Protein AF-A0AAN6PWW8-F1 (afdb_monomer_lite)

Sequence (346 aa):
MASDTSAPSRQDARLKTPKGTRDWVGGDLVLCDQIFDTITTILDRYQVAKVYRRDQPAIARGRLREFYQCDFDIAGVYDPMIPDAEVLCIIAEVSEALRIDVSVKLNHRKILDGLFELDKPPWDEVKREMLDKGISDEVADRVGGFVQRSGGMREMLDRIESEAELSANKTVAEGVADMQLLASYLKAMEVLDKVSFGLSLARGLDYYTGLIYEVVPLPDRTNPQRSQVGSVGAGGRYDGLLFERMRVARELWRAGIRAEFTAKVKPRPAQQFNASQGVPVAVILGEEELAAGQVRVKQLQGGDRDAAVKDKGLLVAREKLIEEVRKLLESSKLERNKLSSALGVE

Structure (mmCIF, N/CA/C/O backbone):
data_AF-A0AAN6PWW8-F1
#
_entry.id   AF-A0AAN6PWW8-F1
#
loop_
_atom_site.group_PDB
_atom_site.id
_atom_site.type_symbol
_atom_site.label_atom_id
_atom_site.label_alt_id
_atom_site.label_comp_id
_atom_site.label_asym_id
_atom_site.label_entity_id
_atom_site.label_seq_id
_atom_site.pdbx_PDB_ins_code
_atom_site.Cartn_x
_atom_site.Cartn_y
_atom_site.Cartn_z
_atom_site.occupancy
_atom_site.B_iso_or_equiv
_atom_site.auth_seq_id
_atom_site.auth_comp_id
_atom_site.auth_asym_id
_atom_site.auth_atom_id
_atom_site.pdbx_PDB_model_num
ATOM 1 N N . MET A 1 1 ? 0.732 -62.940 -13.817 1.00 39.75 1 MET A N 1
ATOM 2 C CA . MET A 1 1 ? 0.869 -61.644 -14.511 1.00 39.75 1 MET A CA 1
ATOM 3 C C . MET A 1 1 ? 0.626 -60.556 -13.480 1.00 39.75 1 MET A C 1
ATOM 5 O O . MET A 1 1 ? -0.521 -60.286 -13.164 1.00 39.75 1 MET A O 1
ATOM 9 N N . ALA A 1 2 ? 1.697 -60.046 -12.874 1.00 33.47 2 ALA A N 1
ATOM 10 C CA . ALA A 1 2 ? 1.656 -58.912 -11.957 1.00 33.47 2 ALA A CA 1
ATOM 11 C C . ALA A 1 2 ? 2.365 -57.753 -12.663 1.00 33.47 2 ALA A C 1
ATOM 13 O O . ALA A 1 2 ? 3.465 -57.933 -13.182 1.00 33.47 2 ALA A O 1
ATOM 14 N N . SER A 1 3 ? 1.661 -56.633 -12.778 1.00 38.00 3 SER A N 1
ATOM 15 C CA . SER A 1 3 ? 2.060 -55.422 -13.485 1.00 38.00 3 SER A CA 1
ATOM 16 C C . SER A 1 3 ? 3.181 -54.697 -12.748 1.00 38.00 3 SER A C 1
ATOM 18 O O . SER A 1 3 ? 3.045 -54.377 -11.569 1.00 38.00 3 SER A O 1
ATOM 20 N N . ASP A 1 4 ? 4.258 -54.432 -13.476 1.00 36.09 4 ASP A N 1
ATOM 21 C CA . ASP A 1 4 ? 5.435 -53.694 -13.040 1.00 36.09 4 ASP A CA 1
ATOM 22 C C . ASP A 1 4 ? 5.112 -52.190 -12.972 1.00 36.09 4 ASP A C 1
ATOM 24 O O . ASP A 1 4 ? 4.924 -51.529 -13.993 1.00 36.09 4 ASP A O 1
ATOM 28 N N . THR A 1 5 ? 4.972 -51.652 -11.760 1.00 44.62 5 THR A N 1
ATOM 29 C CA . THR A 1 5 ? 4.854 -50.210 -11.503 1.00 44.62 5 THR A CA 1
ATOM 30 C C . THR A 1 5 ? 6.137 -49.715 -10.849 1.00 44.62 5 THR A C 1
ATOM 32 O O . THR A 1 5 ? 6.198 -49.530 -9.632 1.00 44.62 5 THR A O 1
ATOM 35 N N . SER A 1 6 ? 7.178 -49.494 -11.650 1.00 38.66 6 SER A N 1
ATOM 36 C CA . SER A 1 6 ? 8.367 -48.767 -11.207 1.00 38.66 6 SER A CA 1
ATOM 37 C C . SER A 1 6 ? 8.096 -47.259 -11.252 1.00 38.66 6 SER A C 1
ATOM 39 O O . SER A 1 6 ? 7.947 -46.675 -12.327 1.00 38.66 6 SER A O 1
ATOM 41 N N . ALA A 1 7 ? 8.025 -46.622 -10.083 1.00 38.38 7 ALA A N 1
ATOM 42 C CA . ALA A 1 7 ? 8.000 -45.167 -9.955 1.00 38.38 7 ALA A CA 1
ATOM 43 C C . ALA A 1 7 ? 9.292 -44.545 -10.534 1.00 38.38 7 ALA A C 1
ATOM 45 O O . ALA A 1 7 ? 10.366 -45.135 -10.382 1.00 38.38 7 ALA A O 1
ATOM 46 N N . PRO A 1 8 ? 9.233 -43.361 -11.173 1.00 43.88 8 PRO A N 1
ATOM 47 C CA . PRO A 1 8 ? 10.420 -42.723 -11.729 1.00 43.88 8 PRO A CA 1
ATOM 48 C C . PRO A 1 8 ? 11.390 -42.341 -10.605 1.00 43.88 8 PRO A C 1
ATOM 50 O O . PRO A 1 8 ? 11.018 -41.685 -9.629 1.00 43.88 8 PRO A O 1
ATOM 53 N N . SER A 1 9 ? 12.648 -42.766 -10.740 1.00 38.34 9 SER A N 1
ATOM 54 C CA . SER A 1 9 ? 13.724 -42.456 -9.800 1.00 38.34 9 SER A CA 1
ATOM 55 C C . SER A 1 9 ? 13.881 -40.940 -9.657 1.00 38.34 9 SER A C 1
ATOM 57 O O . SER A 1 9 ? 14.157 -40.257 -10.647 1.00 38.34 9 SER A O 1
ATOM 59 N N . ARG A 1 10 ? 13.749 -40.410 -8.432 1.00 38.97 10 ARG A N 1
ATOM 60 C CA . ARG A 1 10 ? 14.189 -39.047 -8.106 1.00 38.97 10 ARG A CA 1
ATOM 61 C C . ARG A 1 10 ? 15.666 -38.937 -8.478 1.00 38.97 10 ARG A C 1
ATOM 63 O O . ARG A 1 10 ? 16.505 -39.583 -7.859 1.00 38.97 10 ARG A O 1
ATOM 70 N N . GLN A 1 11 ? 15.978 -38.152 -9.507 1.00 43.72 11 GLN A N 1
ATOM 71 C CA . GLN A 1 11 ? 17.352 -37.737 -9.751 1.00 43.72 11 GLN A CA 1
ATOM 72 C C . GLN A 1 11 ? 17.782 -36.899 -8.546 1.00 43.72 11 GLN A C 1
ATOM 74 O O . GLN A 1 11 ? 17.259 -35.805 -8.335 1.00 43.72 11 GLN A O 1
ATOM 79 N N . ASP A 1 12 ? 18.708 -37.426 -7.746 1.00 38.88 12 ASP A N 1
ATOM 80 C CA . ASP A 1 12 ? 19.387 -36.684 -6.685 1.00 38.88 12 ASP A CA 1
ATOM 81 C C . ASP A 1 12 ? 20.257 -35.590 -7.323 1.00 38.88 12 ASP A C 1
ATOM 83 O O . ASP A 1 12 ? 21.473 -35.717 -7.492 1.00 38.88 12 ASP A O 1
ATOM 87 N N . ALA A 1 13 ? 19.623 -34.481 -7.704 1.00 41.00 13 ALA A N 1
ATOM 88 C CA . ALA A 1 13 ? 20.305 -33.247 -8.040 1.00 41.00 13 ALA A CA 1
ATOM 89 C C . ALA A 1 13 ? 20.8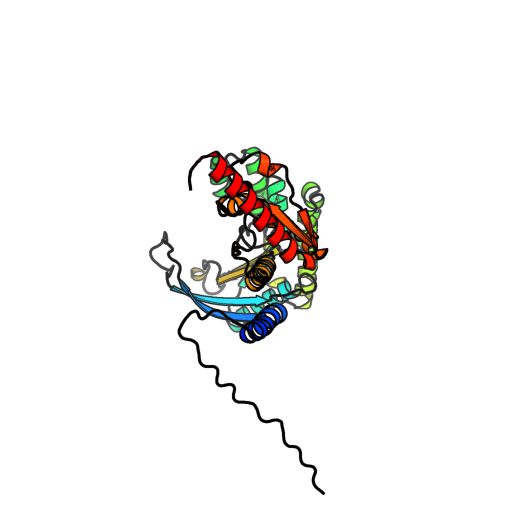74 -32.665 -6.742 1.00 41.00 13 ALA A C 1
ATOM 91 O O . ALA A 1 13 ? 20.255 -31.853 -6.053 1.00 41.00 13 ALA A O 1
ATOM 92 N N . ARG A 1 14 ? 22.071 -33.125 -6.372 1.00 32.22 14 ARG A N 1
ATOM 93 C CA . ARG A 1 14 ? 22.828 -32.600 -5.237 1.00 32.22 14 ARG A CA 1
ATOM 94 C C . ARG A 1 14 ? 23.239 -31.157 -5.551 1.00 32.22 14 ARG A C 1
ATOM 96 O O . ARG A 1 14 ? 24.301 -30.918 -6.123 1.00 32.22 14 ARG A O 1
ATOM 103 N N . LEU A 1 15 ? 22.385 -30.199 -5.188 1.00 37.38 15 LEU A N 1
ATOM 104 C CA . LEU A 1 15 ? 22.659 -28.764 -5.259 1.00 37.38 15 LEU A CA 1
ATOM 105 C C . LEU A 1 15 ? 23.897 -28.451 -4.409 1.00 37.38 15 LEU A C 1
ATOM 107 O O . LEU A 1 15 ? 23.844 -28.404 -3.180 1.00 37.38 15 LEU A O 1
ATOM 111 N N . LYS A 1 16 ? 25.045 -28.255 -5.066 1.00 34.88 16 LYS A N 1
ATOM 112 C CA . LYS A 1 16 ? 26.204 -27.619 -4.434 1.00 34.88 16 LYS A CA 1
ATOM 113 C C . LYS A 1 16 ? 25.830 -26.167 -4.165 1.00 34.88 16 LYS A C 1
ATOM 115 O O . LYS A 1 16 ? 25.599 -25.420 -5.108 1.00 34.88 16 LYS A O 1
ATOM 120 N N . THR A 1 17 ? 25.815 -25.763 -2.901 1.00 34.62 17 THR A N 1
ATOM 121 C CA . THR A 1 17 ? 25.735 -24.354 -2.510 1.00 34.62 17 THR A CA 1
ATOM 122 C C . THR A 1 17 ? 26.955 -23.615 -3.070 1.00 34.62 17 THR A C 1
ATOM 124 O O . THR A 1 17 ? 28.084 -23.921 -2.668 1.00 34.62 17 THR A O 1
ATOM 127 N N . PRO A 1 18 ? 26.787 -22.663 -4.007 1.00 37.97 18 PRO A N 1
ATOM 128 C CA . PRO A 1 18 ? 27.910 -21.893 -4.515 1.00 37.97 18 PRO A CA 1
ATOM 129 C C . PRO A 1 18 ? 28.425 -20.980 -3.400 1.00 37.97 18 PRO A C 1
ATOM 131 O O . PRO A 1 18 ? 27.695 -20.138 -2.880 1.00 37.97 18 PRO A O 1
ATOM 134 N N . LYS A 1 19 ? 29.696 -21.132 -3.016 1.00 37.44 19 LYS A N 1
ATOM 135 C CA . LYS A 1 19 ? 30.426 -20.070 -2.317 1.00 37.44 19 LYS A CA 1
ATOM 136 C C . LYS A 1 19 ? 30.951 -19.105 -3.382 1.00 37.44 19 LYS A C 1
ATOM 138 O O . LYS A 1 19 ? 31.931 -19.421 -4.048 1.00 37.44 19 LYS A O 1
ATOM 143 N N . GLY A 1 20 ? 30.279 -17.964 -3.534 1.00 42.50 20 GLY A N 1
ATOM 144 C CA . GLY A 1 20 ? 30.652 -16.873 -4.443 1.00 42.50 20 GLY A CA 1
ATOM 145 C C . GLY A 1 20 ? 29.526 -16.469 -5.402 1.00 42.50 20 GLY A C 1
ATOM 146 O O . GLY A 1 20 ? 28.732 -17.308 -5.822 1.00 42.50 20 GLY A O 1
ATOM 147 N N . THR A 1 21 ? 29.468 -15.181 -5.750 1.00 42.00 21 THR A N 1
ATOM 148 C CA . THR A 1 21 ? 28.626 -14.604 -6.811 1.00 42.00 21 THR A CA 1
ATOM 149 C C . THR A 1 21 ? 29.137 -15.083 -8.169 1.00 42.00 21 THR A C 1
ATOM 151 O O . THR A 1 21 ? 29.932 -14.420 -8.827 1.00 42.00 21 THR A O 1
ATOM 154 N N . ARG A 1 22 ? 28.748 -16.295 -8.568 1.00 48.09 22 ARG A N 1
ATOM 155 C CA . ARG A 1 22 ? 28.901 -16.742 -9.951 1.00 48.09 22 ARG A CA 1
ATOM 156 C C . ARG A 1 22 ? 27.667 -16.282 -10.718 1.00 48.09 22 ARG A C 1
ATOM 158 O O . ARG A 1 22 ? 26.554 -16.629 -10.332 1.00 48.09 22 ARG A O 1
ATOM 165 N N . ASP A 1 23 ? 27.876 -15.517 -11.782 1.00 51.34 23 ASP A N 1
ATOM 166 C CA . ASP A 1 23 ? 26.790 -15.094 -12.661 1.00 51.34 23 ASP A CA 1
ATOM 167 C C . ASP A 1 23 ? 26.126 -16.315 -13.318 1.00 51.34 23 ASP A C 1
ATOM 169 O O . ASP A 1 23 ? 26.795 -17.277 -13.715 1.00 51.34 23 ASP A O 1
ATOM 173 N N . TRP A 1 24 ? 24.796 -16.289 -13.406 1.00 55.81 24 TRP A N 1
ATOM 174 C CA . TRP A 1 24 ? 24.002 -17.332 -14.054 1.00 55.81 24 TRP A CA 1
ATOM 175 C C . TRP A 1 24 ? 24.256 -17.279 -15.566 1.00 55.81 24 TRP A C 1
ATOM 177 O O . TRP A 1 24 ? 24.087 -16.230 -16.187 1.00 55.81 24 TRP A O 1
ATOM 187 N N . VAL A 1 25 ? 24.649 -18.400 -16.176 1.00 59.56 25 VAL A N 1
ATOM 188 C CA . VAL A 1 25 ? 24.958 -18.484 -17.615 1.00 59.56 25 VAL A CA 1
ATOM 189 C C . VAL A 1 25 ? 24.290 -19.699 -18.258 1.00 59.56 25 VAL A C 1
ATOM 191 O O . VAL A 1 25 ? 24.234 -20.777 -17.673 1.00 59.56 25 VAL A O 1
ATOM 194 N N . GLY A 1 26 ? 23.793 -19.554 -19.488 1.00 72.00 26 GLY A N 1
ATOM 195 C CA . GLY A 1 26 ? 23.183 -20.665 -20.231 1.00 72.00 26 GLY A CA 1
ATOM 196 C C . GLY A 1 26 ? 21.949 -21.250 -19.529 1.00 72.00 26 GLY A C 1
ATOM 197 O O . GLY A 1 26 ? 21.037 -20.508 -19.173 1.00 72.00 26 GLY A O 1
ATOM 198 N N . GLY A 1 27 ? 21.911 -22.572 -19.324 1.00 60.22 27 GLY A N 1
ATOM 199 C CA . GLY A 1 27 ? 20.771 -23.274 -18.705 1.00 60.22 27 GLY A CA 1
ATOM 200 C C . GLY A 1 27 ? 20.440 -22.824 -17.274 1.00 60.22 27 GLY A C 1
ATOM 201 O O . GLY A 1 27 ? 19.277 -22.854 -16.876 1.00 60.22 27 GLY A O 1
ATOM 202 N N . ASP A 1 28 ? 21.431 -22.304 -16.545 1.00 58.97 28 ASP A N 1
ATOM 203 C CA . ASP A 1 28 ? 21.271 -21.726 -15.206 1.00 58.97 28 ASP A CA 1
ATOM 204 C C . ASP A 1 28 ? 20.282 -20.534 -15.229 1.00 58.97 28 ASP A C 1
ATOM 206 O O . ASP A 1 28 ? 19.488 -20.351 -14.306 1.00 58.97 28 ASP A O 1
ATOM 210 N N . LEU A 1 29 ? 20.243 -19.760 -16.322 1.00 60.56 29 LEU A N 1
ATOM 211 C CA . LEU A 1 29 ? 19.316 -18.631 -16.475 1.00 60.56 29 LEU A CA 1
ATOM 212 C C . LEU A 1 29 ? 17.855 -19.062 -16.632 1.00 60.56 29 LEU A C 1
ATOM 214 O O . LEU A 1 29 ? 16.977 -18.299 -16.230 1.00 60.56 29 LEU A O 1
ATOM 218 N N . VAL A 1 30 ? 17.605 -20.247 -17.198 1.00 65.94 30 VAL A N 1
ATOM 219 C CA . VAL A 1 30 ? 16.257 -20.816 -17.376 1.00 65.94 30 VAL A CA 1
ATOM 220 C C . VAL A 1 30 ? 15.747 -21.391 -16.056 1.00 65.94 30 VAL A C 1
ATOM 222 O O . VAL A 1 30 ? 14.596 -21.187 -15.689 1.00 65.94 30 VAL A O 1
ATOM 225 N N . LEU A 1 31 ? 16.615 -22.043 -15.280 1.00 64.31 31 LEU A N 1
ATOM 226 C CA . LEU A 1 31 ? 16.261 -22.469 -13.925 1.00 64.31 31 LEU A CA 1
ATOM 227 C C . LEU A 1 31 ? 15.968 -21.258 -13.033 1.00 64.31 31 LEU A C 1
ATOM 229 O O . LEU A 1 31 ? 14.979 -21.231 -12.309 1.00 64.31 31 LEU A O 1
ATOM 233 N N . CYS A 1 32 ? 16.790 -20.216 -13.139 1.00 57.09 32 CYS A N 1
ATOM 234 C CA . CYS A 1 32 ? 16.524 -18.938 -12.501 1.00 57.09 32 CYS A CA 1
ATOM 235 C C . CYS A 1 32 ? 15.186 -18.338 -12.986 1.00 57.09 32 CYS A C 1
ATOM 237 O O . CYS A 1 32 ? 14.520 -17.668 -12.208 1.00 57.09 32 CYS A O 1
ATOM 239 N N . ASP A 1 33 ? 14.765 -18.517 -14.252 1.00 61.34 33 ASP A N 1
ATOM 240 C CA . ASP A 1 33 ? 13.436 -18.067 -14.739 1.00 61.34 33 ASP A CA 1
ATOM 241 C C . ASP A 1 33 ? 12.333 -18.738 -13.989 1.00 61.34 33 ASP A C 1
ATOM 243 O O . ASP A 1 33 ? 11.541 -18.069 -13.341 1.00 61.34 33 ASP A O 1
ATOM 247 N N . GLN A 1 34 ? 12.359 -20.058 -14.029 1.00 63.31 34 GLN A N 1
ATOM 248 C CA . GLN A 1 34 ? 11.339 -20.854 -13.399 1.00 63.31 34 GLN A CA 1
ATOM 249 C C . GLN A 1 34 ? 11.289 -20.563 -11.905 1.00 63.31 34 GLN A C 1
ATOM 251 O O . GLN A 1 34 ? 10.199 -20.404 -11.382 1.00 63.31 34 GLN A O 1
ATOM 256 N N . ILE A 1 35 ? 12.429 -20.399 -11.227 1.00 63.69 35 ILE A N 1
ATOM 257 C CA . ILE A 1 35 ? 12.463 -20.039 -9.805 1.00 63.69 35 ILE A CA 1
ATOM 258 C C . ILE A 1 35 ? 11.828 -18.667 -9.561 1.00 63.69 35 ILE A C 1
ATOM 260 O O . ILE A 1 35 ? 10.951 -18.569 -8.712 1.00 63.69 35 ILE A O 1
ATOM 264 N N . PHE A 1 36 ? 12.238 -17.618 -10.280 1.00 62.09 36 PHE A N 1
ATOM 265 C CA . PHE A 1 36 ? 11.689 -16.276 -10.060 1.00 62.09 36 PHE A CA 1
ATOM 266 C C . PHE A 1 36 ? 10.210 -16.182 -10.443 1.00 62.09 36 PHE A C 1
ATOM 268 O O . PHE A 1 36 ? 9.446 -15.639 -9.656 1.00 62.09 36 PHE A O 1
ATOM 275 N N . ASP A 1 37 ? 9.803 -16.755 -11.576 1.00 61.81 37 ASP A N 1
ATOM 276 C CA . ASP A 1 37 ? 8.411 -16.742 -12.034 1.00 61.81 37 ASP A CA 1
ATOM 277 C C . ASP A 1 37 ? 7.521 -17.557 -11.080 1.00 61.81 37 ASP A C 1
ATOM 279 O O . ASP A 1 37 ? 6.460 -17.099 -10.660 1.00 61.81 37 ASP A O 1
ATOM 283 N N . THR A 1 38 ? 7.981 -18.734 -10.642 1.00 58.31 38 THR A N 1
ATOM 284 C CA . THR A 1 38 ? 7.284 -19.559 -9.634 1.00 58.31 38 THR A CA 1
ATOM 285 C C . THR A 1 38 ? 7.152 -18.795 -8.318 1.00 58.31 38 THR A C 1
ATOM 287 O O . THR A 1 38 ? 6.064 -18.737 -7.754 1.00 58.31 38 THR A O 1
ATOM 290 N N . ILE A 1 39 ? 8.231 -18.153 -7.853 1.00 60.75 39 ILE A N 1
ATOM 291 C CA . ILE A 1 39 ? 8.201 -17.316 -6.650 1.00 60.75 39 ILE A CA 1
ATOM 292 C C . ILE A 1 39 ? 7.188 -16.180 -6.819 1.00 60.75 39 ILE A C 1
ATOM 294 O O . ILE A 1 39 ? 6.360 -15.993 -5.945 1.00 60.75 39 ILE A O 1
ATOM 298 N N . THR A 1 40 ? 7.176 -15.446 -7.930 1.00 60.22 40 THR A N 1
ATOM 299 C CA . THR A 1 40 ? 6.248 -14.311 -8.092 1.00 60.22 40 THR A CA 1
ATOM 300 C C . THR A 1 40 ? 4.777 -14.710 -8.179 1.00 60.22 40 THR A C 1
ATOM 302 O O . THR A 1 40 ? 3.922 -13.862 -7.950 1.00 60.22 40 THR A O 1
ATOM 305 N N . THR A 1 41 ? 4.475 -15.966 -8.517 1.00 56.69 41 THR A N 1
ATOM 306 C CA . THR A 1 41 ? 3.094 -16.415 -8.764 1.00 56.69 41 THR A CA 1
ATOM 307 C C . THR A 1 41 ? 2.490 -17.196 -7.591 1.00 56.69 41 THR A C 1
ATOM 309 O O . THR A 1 41 ? 1.285 -17.407 -7.577 1.00 56.69 41 THR A O 1
ATOM 312 N N . ILE A 1 42 ? 3.304 -17.680 -6.642 1.00 50.97 42 ILE A N 1
ATOM 313 C CA . ILE A 1 42 ? 2.877 -18.657 -5.613 1.00 50.97 42 ILE A CA 1
ATOM 314 C C . ILE A 1 42 ? 3.204 -18.185 -4.183 1.00 50.97 42 ILE A C 1
ATOM 316 O O . ILE A 1 42 ? 2.958 -18.906 -3.220 1.00 50.97 42 ILE A O 1
ATOM 320 N N . LEU A 1 43 ? 3.824 -17.016 -4.000 1.00 57.53 43 LEU A N 1
ATOM 321 C CA . LEU A 1 43 ? 4.367 -16.660 -2.691 1.00 57.53 43 LEU A CA 1
ATOM 322 C C . LEU A 1 43 ? 3.296 -16.163 -1.708 1.00 57.53 43 LEU A C 1
ATOM 324 O O . LEU A 1 43 ? 3.116 -14.959 -1.540 1.00 57.53 43 LEU A O 1
ATOM 328 N N . ASP A 1 44 ? 2.722 -17.112 -0.975 1.00 63.22 44 ASP A N 1
ATOM 329 C CA . ASP A 1 44 ? 2.275 -16.921 0.403 1.00 63.22 44 ASP A CA 1
ATOM 330 C C . ASP A 1 44 ? 3.437 -17.332 1.309 1.00 63.22 44 ASP A C 1
ATOM 332 O O . ASP A 1 44 ? 3.814 -18.508 1.397 1.00 63.22 44 ASP A O 1
ATOM 336 N N . ARG A 1 45 ? 4.098 -16.358 1.934 1.00 73.88 45 ARG A N 1
ATOM 337 C CA . ARG A 1 45 ? 5.308 -16.614 2.724 1.00 73.88 45 ARG A CA 1
ATOM 338 C C . ARG A 1 45 ? 5.171 -16.007 4.099 1.00 73.88 45 ARG A C 1
ATOM 340 O O . ARG A 1 45 ? 4.890 -14.826 4.235 1.00 73.88 45 ARG A O 1
ATOM 347 N N . TYR A 1 46 ? 5.533 -16.794 5.107 1.00 77.25 46 TYR A N 1
ATOM 348 C CA . TYR A 1 46 ? 5.931 -16.265 6.402 1.00 77.25 46 TYR A CA 1
ATOM 349 C C . TYR A 1 46 ? 7.457 -16.283 6.546 1.00 77.25 46 TYR A C 1
ATOM 351 O O . TYR A 1 46 ? 8.150 -17.171 6.037 1.00 77.25 46 TYR A O 1
ATOM 359 N N . GLN A 1 47 ? 8.005 -15.304 7.256 1.00 74.12 47 GLN A N 1
ATOM 360 C CA . GLN A 1 47 ? 9.418 -15.238 7.594 1.00 74.12 47 GLN A CA 1
ATOM 361 C C . GLN A 1 47 ? 9.596 -14.821 9.050 1.00 74.12 47 GLN A C 1
ATOM 363 O O . GLN A 1 47 ? 9.273 -13.703 9.438 1.00 74.12 47 GLN A O 1
ATOM 368 N N . VAL A 1 48 ? 10.219 -15.703 9.834 1.00 82.94 48 VAL A N 1
ATOM 369 C CA . VAL A 1 48 ? 10.664 -15.393 11.195 1.00 82.94 48 VAL A CA 1
ATOM 370 C C . VAL A 1 48 ? 12.178 -15.260 11.197 1.00 82.94 48 VAL A C 1
ATOM 372 O O . VAL A 1 48 ? 12.898 -16.248 11.047 1.00 82.94 48 VAL A O 1
ATOM 375 N N . ALA A 1 49 ? 12.681 -14.035 11.328 1.00 69.94 49 ALA A N 1
ATOM 376 C CA . ALA A 1 49 ? 14.114 -13.767 11.263 1.00 69.94 49 ALA A CA 1
ATOM 377 C C . ALA A 1 49 ? 14.517 -12.553 12.101 1.00 69.94 49 ALA A C 1
ATOM 379 O O . ALA A 1 49 ? 13.705 -11.682 12.412 1.00 69.94 49 ALA A O 1
ATOM 380 N N . LYS A 1 50 ? 15.803 -12.492 12.455 1.00 81.50 50 LYS A N 1
ATOM 381 C CA . LYS A 1 50 ? 16.387 -11.316 13.098 1.00 81.50 50 LYS A CA 1
ATOM 382 C C . LYS A 1 50 ? 16.606 -10.207 12.077 1.00 81.50 50 LYS A C 1
ATOM 384 O O . LYS A 1 50 ? 17.132 -10.455 10.993 1.00 81.50 50 LYS A O 1
ATOM 389 N N . VAL A 1 51 ? 16.277 -8.985 12.467 1.00 80.38 51 VAL A N 1
ATOM 390 C CA . VAL A 1 51 ? 16.562 -7.764 11.718 1.00 80.38 51 VAL A CA 1
ATOM 391 C C . VAL A 1 51 ? 17.475 -6.856 12.526 1.00 80.38 51 VAL A C 1
ATOM 393 O O . VAL A 1 51 ? 17.488 -6.893 13.758 1.00 80.38 51 VAL A O 1
ATOM 396 N N . TYR A 1 52 ? 18.232 -6.027 11.813 1.00 81.06 52 TYR A N 1
ATOM 397 C CA . TYR A 1 52 ? 19.228 -5.141 12.397 1.00 81.06 52 TYR A CA 1
ATOM 398 C C . TYR A 1 52 ? 18.909 -3.697 12.026 1.00 81.06 52 TYR A C 1
ATOM 400 O O . TYR A 1 52 ? 18.851 -3.358 10.845 1.00 81.06 52 TYR A O 1
ATOM 408 N N . ARG A 1 53 ? 18.712 -2.832 13.024 1.00 74.62 53 ARG A N 1
ATOM 409 C CA . ARG A 1 53 ? 18.455 -1.399 12.820 1.00 74.62 53 ARG A CA 1
ATOM 410 C C . ARG A 1 53 ? 19.457 -0.571 13.607 1.00 74.62 53 ARG A C 1
ATOM 412 O O . ARG A 1 53 ? 19.643 -0.766 14.808 1.00 74.62 53 ARG A O 1
ATOM 419 N N . ARG A 1 54 ? 20.107 0.382 12.934 1.00 79.31 54 ARG A N 1
ATOM 420 C CA . ARG A 1 54 ? 21.053 1.323 13.557 1.00 79.31 54 ARG A CA 1
ATOM 421 C C . ARG A 1 54 ? 20.316 2.533 14.144 1.00 79.31 54 ARG A C 1
ATOM 423 O O . ARG A 1 54 ? 20.734 3.670 13.954 1.00 79.31 54 ARG A O 1
ATOM 430 N N . ASP A 1 55 ? 19.225 2.279 14.857 1.00 69.50 55 ASP A N 1
ATOM 431 C CA . ASP A 1 55 ? 18.423 3.332 15.473 1.00 69.50 55 ASP A CA 1
ATOM 432 C C . ASP A 1 55 ? 19.153 3.911 16.700 1.00 69.50 55 ASP A C 1
ATOM 434 O O . ASP A 1 55 ? 19.837 3.197 17.448 1.00 69.50 55 ASP A O 1
ATOM 438 N N . GLN A 1 56 ? 19.007 5.220 16.914 1.00 62.84 56 GLN A N 1
ATOM 439 C CA . GLN A 1 56 ? 19.386 5.907 18.151 1.00 62.84 56 GLN A CA 1
ATOM 440 C C . GLN A 1 56 ? 18.113 6.159 18.964 1.00 62.84 56 GLN A C 1
ATOM 442 O O . GLN A 1 56 ? 17.387 7.112 18.685 1.00 62.84 56 GLN A O 1
ATOM 447 N N . PRO A 1 57 ? 17.771 5.294 19.930 1.00 54.62 57 PRO A N 1
ATOM 448 C CA . PRO A 1 57 ? 16.551 5.485 20.691 1.00 54.62 57 PRO A CA 1
ATOM 449 C C . PRO A 1 57 ? 16.686 6.662 21.663 1.00 54.62 57 PRO A C 1
ATOM 451 O O . PRO A 1 57 ? 17.674 6.765 22.385 1.00 54.62 57 PRO A O 1
ATOM 454 N N . ALA A 1 58 ? 15.650 7.502 21.730 1.00 56.03 58 ALA A N 1
ATOM 455 C CA . ALA A 1 58 ? 15.531 8.566 22.733 1.00 56.03 58 ALA A CA 1
ATOM 456 C C . ALA A 1 58 ? 15.425 8.018 24.174 1.00 56.03 58 ALA A C 1
ATOM 458 O O . ALA A 1 58 ? 15.701 8.729 25.134 1.00 56.03 58 ALA A O 1
ATOM 459 N N . ILE A 1 59 ? 15.052 6.741 24.331 1.00 54.50 59 ILE A N 1
ATOM 460 C CA . ILE A 1 59 ? 14.927 6.055 25.620 1.00 54.50 59 ILE A CA 1
ATOM 461 C C . ILE A 1 59 ? 15.911 4.879 25.640 1.00 54.50 59 ILE A C 1
ATOM 463 O O . ILE A 1 59 ? 15.796 3.944 24.850 1.00 54.50 59 ILE A O 1
ATOM 467 N N . ALA A 1 60 ? 16.873 4.907 26.567 1.00 50.44 60 ALA A N 1
ATOM 468 C CA . ALA A 1 60 ? 17.950 3.915 26.692 1.00 50.44 60 ALA A CA 1
ATOM 469 C C . ALA A 1 60 ? 17.483 2.490 27.074 1.00 50.44 60 ALA A C 1
ATOM 471 O O . ALA A 1 60 ? 18.281 1.554 27.078 1.00 50.44 60 ALA A O 1
ATOM 472 N N . ARG A 1 61 ? 16.195 2.300 27.389 1.00 50.28 61 ARG A N 1
ATOM 473 C CA . ARG A 1 61 ? 15.578 0.997 27.667 1.00 50.28 61 ARG A CA 1
ATOM 474 C C . ARG A 1 61 ? 14.574 0.645 26.570 1.00 50.28 61 ARG A C 1
ATOM 476 O O . ARG A 1 61 ? 13.581 1.341 26.403 1.00 50.28 61 ARG A O 1
ATOM 483 N N . GLY A 1 62 ? 14.801 -0.471 25.877 1.00 55.06 62 GLY A N 1
ATOM 484 C CA . GLY A 1 62 ? 13.732 -1.209 25.191 1.00 55.06 62 GLY A CA 1
ATOM 485 C C . GLY A 1 62 ? 13.753 -1.247 23.660 1.00 55.06 62 GLY A C 1
ATOM 486 O O . GLY A 1 62 ? 13.114 -2.132 23.104 1.00 55.06 62 GLY A O 1
ATOM 487 N N . ARG A 1 63 ? 14.502 -0.387 22.951 1.00 59.75 63 ARG A N 1
ATOM 488 C CA . ARG A 1 63 ? 14.707 -0.566 21.496 1.00 59.75 63 ARG A CA 1
ATOM 489 C C . ARG A 1 63 ? 16.017 -1.290 21.230 1.00 59.75 63 ARG A C 1
ATOM 491 O O . ARG A 1 63 ? 17.098 -0.719 21.370 1.00 59.75 63 ARG A O 1
ATOM 498 N N . LEU A 1 64 ? 15.901 -2.561 20.866 1.00 67.75 64 LEU A N 1
ATOM 499 C CA . LEU A 1 64 ? 17.036 -3.386 20.484 1.00 67.75 64 LEU A CA 1
ATOM 500 C C . LEU A 1 64 ? 17.504 -3.003 19.075 1.00 67.75 64 LEU A C 1
ATOM 502 O O . LEU A 1 64 ? 16.695 -2.711 18.199 1.00 67.75 64 LEU A O 1
ATOM 506 N N . ARG A 1 65 ? 18.820 -3.031 18.847 1.00 80.19 65 ARG A N 1
ATOM 507 C CA . ARG A 1 65 ? 19.395 -2.920 17.492 1.00 80.19 65 ARG A CA 1
ATOM 508 C C . ARG A 1 65 ? 19.271 -4.215 16.697 1.00 80.19 65 ARG A C 1
ATOM 510 O O . ARG A 1 65 ? 19.433 -4.190 15.486 1.00 80.19 65 ARG A O 1
ATOM 517 N N . GLU A 1 66 ? 19.001 -5.313 17.392 1.00 81.31 66 GLU A N 1
ATOM 518 C CA . GLU A 1 66 ? 18.770 -6.650 16.862 1.00 81.31 66 GLU A CA 1
ATOM 519 C C . GLU A 1 66 ? 17.495 -7.194 17.509 1.00 81.31 66 GLU A C 1
ATOM 521 O O . GLU A 1 66 ? 17.417 -7.290 18.733 1.00 81.31 66 GLU A O 1
ATOM 526 N N . PHE A 1 67 ? 16.492 -7.533 16.707 1.00 81.75 67 PHE A N 1
ATOM 527 C CA . PHE A 1 67 ? 15.228 -8.093 17.191 1.00 81.75 67 PHE A CA 1
ATOM 528 C C . PHE A 1 67 ? 14.594 -8.989 16.129 1.00 81.75 67 PHE A C 1
ATOM 530 O O . PHE A 1 67 ? 14.977 -8.933 14.964 1.00 81.75 67 PHE A O 1
ATOM 537 N N . TYR A 1 68 ? 13.647 -9.835 16.530 1.00 82.81 68 TYR A N 1
ATOM 538 C CA . TYR A 1 68 ? 12.913 -10.687 15.596 1.00 82.81 68 TYR A CA 1
ATOM 539 C C . TYR A 1 68 ? 11.746 -9.941 14.956 1.00 82.81 68 TYR A C 1
ATOM 541 O O . TYR A 1 68 ? 11.038 -9.192 15.628 1.00 82.81 68 TYR A O 1
ATOM 549 N N . GLN A 1 69 ? 11.533 -10.209 13.673 1.00 81.44 69 GLN A N 1
ATOM 550 C CA . GLN A 1 69 ? 10.281 -9.961 12.974 1.00 81.44 69 GLN A CA 1
ATOM 551 C C . GLN A 1 69 ? 9.667 -11.302 12.562 1.00 81.44 69 GLN A C 1
ATOM 553 O O . GLN A 1 69 ? 10.395 -12.259 12.283 1.00 81.44 69 GLN A O 1
ATOM 558 N N . CYS A 1 70 ? 8.338 -11.361 12.585 1.00 84.12 70 CYS A N 1
ATOM 559 C CA . CYS A 1 70 ? 7.528 -12.470 12.100 1.00 84.12 70 CYS A CA 1
ATOM 560 C C . CYS A 1 70 ? 6.591 -11.883 11.048 1.00 84.12 70 CYS A C 1
ATOM 562 O O . CYS A 1 70 ? 5.503 -11.418 11.379 1.00 84.12 70 CYS A O 1
ATOM 564 N N . ASP A 1 71 ? 7.072 -11.841 9.812 1.00 86.00 71 ASP A N 1
ATOM 565 C CA . ASP A 1 71 ? 6.369 -11.219 8.696 1.00 86.00 71 ASP A CA 1
ATOM 566 C C . ASP A 1 71 ? 5.571 -12.299 7.946 1.00 86.00 71 ASP A C 1
ATOM 568 O O . ASP A 1 71 ? 6.003 -13.454 7.884 1.00 86.00 71 ASP A O 1
ATOM 572 N N . PHE A 1 72 ? 4.407 -11.935 7.414 1.00 86.06 72 PHE A N 1
ATOM 573 C CA . PHE A 1 72 ? 3.589 -12.766 6.533 1.00 86.06 72 PHE A CA 1
ATOM 574 C C . PHE A 1 72 ? 3.110 -11.896 5.376 1.00 86.06 72 PHE A C 1
ATOM 576 O O . PHE A 1 72 ? 2.539 -10.831 5.607 1.00 86.06 72 PHE A O 1
ATOM 583 N N . ASP A 1 73 ? 3.356 -12.356 4.156 1.00 86.75 73 ASP A N 1
ATOM 584 C CA . ASP A 1 73 ? 3.092 -11.613 2.933 1.00 86.75 73 ASP A CA 1
ATOM 585 C C . ASP A 1 73 ? 2.386 -12.514 1.919 1.00 86.75 73 ASP A C 1
ATOM 587 O O . ASP A 1 73 ? 2.803 -13.656 1.697 1.00 86.75 73 ASP A O 1
ATOM 591 N N . ILE A 1 74 ? 1.355 -11.957 1.281 1.00 85.69 74 ILE A N 1
ATOM 592 C CA . ILE A 1 74 ? 0.678 -12.535 0.119 1.00 85.69 74 ILE A CA 1
ATOM 593 C C . ILE A 1 74 ? 1.073 -11.691 -1.091 1.00 85.69 74 ILE A C 1
ATOM 595 O O . ILE A 1 74 ? 0.752 -10.502 -1.159 1.00 85.69 74 ILE A O 1
ATOM 599 N N . ALA A 1 75 ? 1.789 -12.290 -2.040 1.00 81.88 75 ALA A N 1
ATOM 600 C CA . ALA A 1 75 ? 2.211 -11.625 -3.267 1.00 81.88 75 ALA A CA 1
ATOM 601 C C . ALA A 1 75 ? 1.551 -12.275 -4.485 1.00 81.88 75 ALA A C 1
ATOM 603 O O . ALA A 1 75 ? 1.606 -13.489 -4.663 1.00 81.88 75 ALA A O 1
ATOM 604 N N . GLY A 1 76 ? 0.944 -11.459 -5.347 1.00 76.06 76 GLY A N 1
ATOM 605 C CA . GLY A 1 76 ? 0.306 -11.933 -6.571 1.00 76.06 76 GLY A CA 1
ATOM 606 C C . GLY A 1 76 ? -0.840 -11.038 -7.028 1.00 76.06 76 GLY A C 1
ATOM 607 O O . GLY A 1 76 ? -1.122 -9.999 -6.429 1.00 76.06 76 GLY A O 1
ATOM 608 N N . VAL A 1 77 ? -1.490 -11.454 -8.114 1.00 78.75 77 VAL A N 1
ATOM 609 C CA . VAL A 1 77 ? -2.704 -10.815 -8.632 1.00 78.75 77 VAL A CA 1
ATOM 610 C C . VAL A 1 77 ? -3.900 -11.629 -8.164 1.00 78.75 77 VAL A C 1
ATOM 612 O O . VAL A 1 77 ? -4.019 -12.805 -8.500 1.00 78.75 77 VAL A O 1
ATOM 615 N N . TYR A 1 78 ? -4.779 -10.984 -7.406 1.00 86.06 78 TYR A N 1
ATOM 616 C CA . TYR A 1 78 ? -5.968 -11.581 -6.809 1.00 86.06 78 TYR A CA 1
ATOM 617 C C . TYR A 1 78 ? -7.163 -10.650 -6.988 1.00 86.06 78 TYR A C 1
ATOM 619 O O . TYR A 1 78 ? -6.996 -9.466 -7.300 1.00 86.06 78 TYR A O 1
ATOM 627 N N . ASP A 1 79 ? -8.358 -11.174 -6.733 1.00 92.44 79 ASP A N 1
ATOM 628 C CA . ASP A 1 79 ? -9.547 -10.337 -6.640 1.00 92.44 79 ASP A CA 1
ATOM 629 C C . ASP A 1 79 ? -9.409 -9.331 -5.477 1.00 92.44 79 ASP A C 1
ATOM 631 O O . ASP A 1 79 ? -8.776 -9.637 -4.453 1.00 92.44 79 ASP A O 1
ATOM 635 N N . PRO A 1 80 ? -9.977 -8.117 -5.614 1.00 94.88 80 PRO A N 1
ATOM 636 C CA . PRO A 1 80 ? -9.751 -7.033 -4.666 1.00 94.88 80 PRO A CA 1
ATOM 637 C C . PRO A 1 80 ? -10.101 -7.413 -3.227 1.00 94.88 80 PRO A C 1
ATOM 639 O O . PRO A 1 80 ? -11.130 -8.035 -2.968 1.00 94.88 80 PRO A O 1
ATOM 642 N N . MET A 1 81 ? -9.255 -6.977 -2.292 1.00 96.31 81 MET A N 1
ATOM 643 C CA . MET A 1 81 ? -9.421 -7.073 -0.835 1.00 96.31 81 MET A CA 1
ATOM 644 C C . MET A 1 81 ? -9.472 -8.483 -0.227 1.00 96.31 81 MET A C 1
ATOM 646 O O . MET A 1 81 ? -9.529 -8.587 0.998 1.00 96.31 81 MET A O 1
ATOM 650 N N . ILE A 1 82 ? -9.421 -9.562 -1.021 1.00 95.31 82 ILE A N 1
ATOM 651 C CA . ILE A 1 82 ? -9.412 -10.934 -0.484 1.00 95.31 82 ILE A CA 1
ATOM 652 C C . ILE A 1 82 ? -8.128 -11.203 0.321 1.00 95.31 82 ILE A C 1
ATOM 654 O O . ILE A 1 82 ? -8.255 -11.548 1.498 1.00 95.31 82 ILE A O 1
ATOM 658 N N . PRO A 1 83 ? -6.909 -10.972 -0.221 1.00 94.38 83 PRO A N 1
ATOM 659 C CA . PRO A 1 83 ? -5.679 -11.174 0.550 1.00 94.38 83 PRO A CA 1
ATOM 660 C C . PRO A 1 83 ? -5.595 -10.260 1.775 1.00 94.38 83 PRO A C 1
ATOM 662 O O . PRO A 1 83 ? -5.137 -10.662 2.839 1.00 94.38 83 PRO A O 1
ATOM 665 N N . ASP A 1 84 ? -6.071 -9.019 1.643 1.00 96.50 84 ASP A N 1
ATOM 666 C CA . ASP A 1 84 ? -6.099 -8.047 2.735 1.00 96.50 84 ASP A CA 1
ATOM 667 C C . ASP A 1 84 ? -6.963 -8.553 3.898 1.00 96.50 84 ASP A C 1
ATOM 669 O O . ASP A 1 84 ? -6.560 -8.452 5.056 1.00 96.50 84 ASP A O 1
ATOM 673 N N . ALA A 1 85 ? -8.135 -9.125 3.598 1.00 96.88 85 ALA A N 1
ATOM 674 C CA . ALA A 1 85 ? -9.016 -9.715 4.598 1.00 96.88 85 ALA A CA 1
ATOM 675 C C . ALA A 1 85 ? -8.395 -10.959 5.254 1.00 96.88 85 ALA A C 1
ATOM 677 O O . ALA A 1 85 ? -8.463 -11.098 6.475 1.00 96.88 85 ALA A O 1
ATOM 678 N N . GLU A 1 86 ? -7.745 -11.821 4.469 1.00 95.19 86 GLU A N 1
ATOM 679 C CA . GLU A 1 86 ? -7.073 -13.028 4.961 1.00 95.19 86 GLU A CA 1
ATOM 680 C C . GLU A 1 86 ? -5.952 -12.698 5.954 1.00 95.19 86 GLU A C 1
ATOM 682 O O . GLU A 1 86 ? -5.895 -13.270 7.043 1.00 95.19 86 GLU A O 1
ATOM 687 N N . VAL A 1 87 ? -5.121 -11.698 5.650 1.00 94.81 87 VAL A N 1
ATOM 688 C CA . VAL A 1 87 ? -4.071 -11.226 6.566 1.00 94.81 87 VAL A CA 1
ATOM 689 C C . VAL A 1 87 ? -4.661 -10.733 7.893 1.00 94.81 87 VAL A C 1
ATOM 691 O O . VAL A 1 87 ? -4.119 -11.026 8.962 1.00 94.81 87 VAL A O 1
ATOM 694 N N . LEU A 1 88 ? -5.785 -10.010 7.857 1.00 96.12 88 LEU A N 1
ATOM 695 C CA . LEU A 1 88 ? -6.471 -9.565 9.073 1.00 96.12 88 LEU A CA 1
ATOM 696 C C . LEU A 1 88 ? -7.076 -10.735 9.868 1.00 96.12 88 LEU A C 1
ATOM 698 O O . LEU A 1 88 ? -7.045 -10.701 11.100 1.00 96.12 88 LEU A O 1
ATOM 702 N N . CYS A 1 89 ? -7.568 -11.776 9.189 1.00 94.44 89 CYS A N 1
ATOM 703 C CA . CYS A 1 89 ? -8.055 -13.004 9.820 1.00 94.44 89 CYS A CA 1
ATOM 704 C C . CYS A 1 89 ? -6.923 -13.745 10.546 1.00 94.44 89 CYS A C 1
ATOM 706 O O . CYS A 1 89 ? -7.045 -14.049 11.731 1.00 94.44 89 CYS A O 1
ATOM 708 N N . ILE A 1 90 ? -5.768 -13.908 9.891 1.00 92.44 90 ILE A N 1
ATOM 709 C CA . ILE A 1 90 ? -4.568 -14.511 10.494 1.00 92.44 90 ILE A CA 1
ATOM 710 C C . ILE A 1 90 ? -4.146 -13.743 11.753 1.00 92.44 90 ILE A C 1
ATOM 712 O O . ILE A 1 90 ? -3.820 -14.347 12.775 1.00 92.44 90 ILE A O 1
ATOM 716 N N . ILE A 1 91 ? -4.179 -12.407 11.722 1.00 93.00 91 ILE A N 1
ATOM 717 C CA . ILE A 1 91 ? -3.871 -11.580 12.900 1.00 93.00 91 ILE A CA 1
ATOM 718 C C . ILE A 1 91 ? -4.844 -11.867 14.050 1.00 93.00 91 ILE A C 1
ATOM 720 O O . ILE A 1 91 ? -4.406 -11.967 15.202 1.00 93.00 91 ILE A O 1
ATOM 724 N N . ALA A 1 92 ? -6.142 -11.987 13.761 1.00 91.38 92 ALA A N 1
ATOM 725 C CA . ALA A 1 92 ? -7.158 -12.290 14.764 1.00 91.38 92 ALA A CA 1
ATOM 726 C C . ALA A 1 92 ? -6.932 -13.678 15.391 1.00 91.38 92 ALA A C 1
ATOM 728 O O . ALA A 1 92 ? -6.853 -13.781 16.617 1.00 91.38 92 ALA A O 1
ATOM 729 N N . GLU A 1 93 ? -6.719 -14.706 14.567 1.00 89.94 93 GLU A N 1
ATOM 730 C CA . GLU A 1 93 ? -6.466 -16.085 15.007 1.00 89.94 93 GLU A CA 1
ATOM 731 C C . GLU A 1 93 ? -5.186 -16.206 15.844 1.00 89.94 93 GLU A C 1
ATOM 733 O O . GLU A 1 93 ? -5.180 -16.816 16.915 1.00 89.94 93 GLU A O 1
ATOM 738 N N . VAL A 1 94 ? -4.091 -15.578 15.400 1.00 88.50 94 VAL A N 1
ATOM 739 C CA . VAL A 1 94 ? -2.823 -15.569 16.143 1.00 88.50 94 VAL A CA 1
ATOM 740 C C . VAL A 1 94 ? -2.995 -14.881 17.497 1.00 88.50 94 VAL A C 1
ATOM 742 O O . VAL A 1 94 ? -2.484 -15.368 18.506 1.00 88.50 94 VAL A O 1
ATOM 745 N N . SER A 1 95 ? -3.728 -13.769 17.548 1.00 85.31 95 SER A N 1
ATOM 746 C CA . SER A 1 95 ? -3.960 -13.034 18.796 1.00 85.31 95 SER A CA 1
ATOM 747 C C . SER A 1 95 ? -4.795 -13.849 19.789 1.00 85.31 95 SER A C 1
ATOM 749 O O . SER A 1 95 ? -4.469 -13.890 20.978 1.00 85.31 95 SER A O 1
ATOM 751 N N . GLU A 1 96 ? -5.813 -14.565 19.305 1.00 87.75 96 GLU A N 1
ATOM 752 C CA . GLU A 1 96 ? -6.620 -15.479 20.116 1.00 87.75 96 GLU A CA 1
ATOM 753 C C . GLU A 1 96 ? -5.795 -16.664 20.638 1.00 87.75 96 GLU A C 1
ATOM 755 O O . GLU A 1 96 ? -5.814 -16.952 21.839 1.00 87.75 96 GLU A O 1
ATOM 760 N N . ALA A 1 97 ? -4.992 -17.298 19.778 1.00 83.50 97 ALA A N 1
ATOM 761 C CA . ALA A 1 97 ? -4.102 -18.390 20.169 1.00 83.50 97 ALA A CA 1
ATOM 762 C C . ALA A 1 97 ? -3.079 -17.953 21.234 1.00 83.50 97 ALA A C 1
ATOM 764 O O . ALA A 1 97 ? -2.774 -18.706 22.165 1.00 83.50 97 ALA A O 1
ATOM 765 N N . LEU A 1 98 ? -2.584 -16.715 21.135 1.00 81.94 98 LEU A N 1
ATOM 766 C CA . LEU A 1 98 ? -1.693 -16.099 22.122 1.00 81.94 98 LEU A CA 1
ATOM 767 C C . LEU A 1 98 ? -2.422 -15.599 23.379 1.00 81.94 98 LEU A C 1
ATOM 769 O O . LEU A 1 98 ? -1.755 -15.254 24.357 1.00 81.94 98 LEU A O 1
ATOM 773 N N . ARG A 1 99 ? -3.762 -15.594 23.383 1.00 84.44 99 ARG A N 1
ATOM 774 C CA . ARG A 1 99 ? -4.621 -15.065 24.457 1.00 84.44 99 ARG A CA 1
ATOM 775 C C . ARG A 1 99 ? -4.334 -13.595 24.761 1.00 84.44 99 ARG A C 1
ATOM 777 O O . ARG A 1 99 ? -4.246 -13.196 25.923 1.00 84.44 99 ARG A O 1
ATOM 784 N N . ILE A 1 100 ? -4.149 -12.805 23.706 1.00 81.88 100 ILE A N 1
ATOM 785 C CA . ILE A 1 100 ? -3.941 -11.361 23.785 1.00 81.88 100 ILE A CA 1
ATOM 786 C C . ILE A 1 100 ? -5.140 -10.689 23.130 1.00 81.88 100 ILE A C 1
ATOM 788 O O . ILE A 1 100 ? -5.353 -10.814 21.926 1.00 81.88 100 ILE A O 1
ATOM 792 N N . ASP A 1 101 ? -5.900 -9.938 23.922 1.00 83.81 101 ASP A N 1
ATOM 793 C CA . ASP A 1 101 ? -6.955 -9.093 23.380 1.00 83.81 101 ASP A CA 1
ATOM 794 C C . ASP A 1 101 ? -6.325 -7.932 22.612 1.00 83.81 101 ASP A C 1
ATOM 796 O O . ASP A 1 101 ? -5.538 -7.152 23.156 1.00 83.81 101 ASP A O 1
ATOM 800 N N . VAL A 1 102 ? -6.674 -7.812 21.335 1.00 86.25 102 VAL A N 1
ATOM 801 C CA . VAL A 1 102 ? -6.158 -6.769 20.446 1.00 86.25 102 VAL A CA 1
ATOM 802 C C . VAL A 1 102 ? -7.293 -6.035 19.749 1.00 86.25 102 VAL A C 1
ATOM 804 O O . VAL A 1 102 ? -8.383 -6.567 19.553 1.00 86.25 102 VAL A O 1
ATOM 807 N N . SER A 1 103 ? -7.001 -4.805 19.341 1.00 88.69 103 SER A N 1
ATOM 808 C CA . SER A 1 103 ? -7.752 -4.079 18.327 1.00 88.69 103 SER A CA 1
ATOM 809 C C . SER A 1 103 ? -6.838 -3.819 17.139 1.00 88.69 103 SER A C 1
ATOM 811 O O . SER A 1 103 ? -5.721 -3.315 17.296 1.00 88.69 103 SER A O 1
ATOM 813 N N . VAL A 1 104 ? -7.314 -4.158 15.944 1.00 92.94 104 VAL A N 1
ATOM 814 C CA . VAL A 1 104 ? -6.625 -3.843 14.697 1.00 92.94 104 VAL A CA 1
ATOM 815 C C . VAL A 1 104 ? -7.154 -2.515 14.172 1.00 92.94 104 VAL A C 1
ATOM 817 O O . VAL A 1 104 ? -8.284 -2.402 13.697 1.00 92.94 104 VAL A O 1
ATOM 820 N N . LYS A 1 105 ? -6.339 -1.473 14.288 1.00 92.75 105 LYS A N 1
ATOM 821 C CA . LYS A 1 105 ? -6.622 -0.163 13.709 1.00 92.75 105 LYS A CA 1
ATOM 822 C C . LYS A 1 105 ? -6.341 -0.220 12.222 1.00 92.75 105 LYS A C 1
ATOM 824 O O . LYS A 1 105 ? -5.255 -0.632 11.834 1.00 92.75 105 LYS A O 1
ATOM 829 N N . LEU A 1 106 ? -7.298 0.206 11.416 1.00 95.25 106 LEU A N 1
ATOM 830 C CA . LEU A 1 106 ? -7.238 0.211 9.963 1.00 95.25 106 LEU A CA 1
ATOM 831 C C . LEU A 1 106 ? -7.280 1.643 9.443 1.00 95.25 106 LEU A C 1
ATOM 833 O O . LEU A 1 106 ? -7.882 2.520 10.066 1.00 95.25 106 LEU A O 1
ATOM 837 N N . ASN A 1 107 ? -6.678 1.853 8.280 1.00 93.19 107 ASN A N 1
ATOM 838 C CA . ASN A 1 107 ? -6.859 3.023 7.432 1.00 93.19 107 ASN A CA 1
ATOM 839 C C . ASN A 1 107 ? -6.558 2.656 5.971 1.00 93.19 107 ASN A C 1
ATOM 841 O O . ASN A 1 107 ? -6.095 1.552 5.697 1.00 93.19 107 ASN A O 1
ATOM 845 N N . HIS A 1 108 ? -6.784 3.572 5.033 1.00 93.94 108 HIS A N 1
ATOM 846 C CA . HIS A 1 108 ? -6.508 3.343 3.619 1.00 93.94 108 HIS A CA 1
ATOM 847 C C . HIS A 1 108 ? -5.692 4.484 3.016 1.00 93.94 108 HIS A C 1
ATOM 849 O O . HIS A 1 108 ? -6.027 5.661 3.180 1.00 93.94 108 HIS A O 1
ATOM 855 N N . ARG A 1 109 ? -4.628 4.154 2.275 1.00 90.50 109 ARG A N 1
ATOM 856 C CA . ARG A 1 109 ? -3.713 5.151 1.710 1.00 90.50 109 ARG A CA 1
ATOM 857 C C . ARG A 1 109 ? -4.417 6.099 0.748 1.00 90.50 109 ARG A C 1
ATOM 859 O O . ARG A 1 109 ? -4.170 7.295 0.838 1.00 90.50 109 ARG A O 1
ATOM 866 N N . LYS A 1 110 ? -5.315 5.591 -0.103 1.00 91.50 110 LYS A N 1
ATOM 867 C CA . LYS A 1 110 ? -6.092 6.428 -1.033 1.00 91.50 110 LYS A CA 1
ATOM 868 C C . LYS A 1 110 ? -6.986 7.445 -0.305 1.00 91.50 110 LYS A C 1
ATOM 870 O O . LYS A 1 110 ? -7.063 8.597 -0.715 1.00 91.50 110 LYS A O 1
ATOM 875 N N . ILE A 1 111 ? -7.590 7.053 0.823 1.00 90.12 111 ILE A N 1
ATOM 876 C CA . ILE A 1 111 ? -8.393 7.967 1.652 1.00 90.12 111 ILE A CA 1
ATOM 877 C C . ILE A 1 111 ? -7.486 9.041 2.267 1.00 90.12 111 ILE A C 1
ATOM 879 O O . ILE A 1 111 ? -7.801 10.224 2.194 1.00 90.12 111 ILE A O 1
ATOM 883 N N . LEU A 1 112 ? -6.328 8.648 2.811 1.00 85.69 112 LEU A N 1
ATOM 884 C CA . LEU A 1 112 ? -5.331 9.591 3.330 1.00 85.69 112 LEU A CA 1
ATOM 885 C C . LEU A 1 112 ? -4.803 10.555 2.260 1.00 85.69 112 LEU A C 1
ATOM 887 O O . LEU A 1 112 ? -4.663 11.740 2.535 1.00 85.69 112 LEU A O 1
ATOM 891 N N . ASP A 1 113 ? -4.491 10.064 1.061 1.00 83.19 113 ASP A N 1
ATOM 892 C CA . ASP A 1 113 ? -3.988 10.897 -0.035 1.00 83.19 113 ASP A CA 1
ATOM 893 C C . ASP A 1 113 ? -5.023 11.925 -0.479 1.00 83.19 113 ASP A C 1
ATOM 895 O O . ASP A 1 113 ? -4.695 13.106 -0.556 1.00 83.19 113 ASP A O 1
ATOM 899 N N . GLY A 1 114 ? -6.280 11.519 -0.658 1.00 83.56 114 GLY A N 1
ATOM 900 C CA . GLY A 1 114 ? -7.347 12.468 -0.965 1.00 83.56 114 GLY A CA 1
ATOM 901 C C . GLY A 1 114 ? -7.602 13.474 0.163 1.00 83.56 114 GLY A C 1
ATOM 902 O O . GLY A 1 114 ? -7.880 14.638 -0.105 1.00 83.56 114 GLY A O 1
ATOM 903 N N . LEU A 1 115 ? -7.434 13.078 1.431 1.00 78.81 115 LEU A N 1
ATOM 904 C CA . LEU A 1 115 ? -7.465 14.019 2.558 1.00 78.81 115 LEU A CA 1
ATOM 905 C C . LEU A 1 115 ? -6.312 15.031 2.497 1.00 78.81 115 LEU A C 1
ATOM 907 O O . LEU A 1 115 ? -6.531 16.207 2.774 1.00 78.81 115 LEU A O 1
ATOM 911 N N . PHE A 1 116 ? -5.102 14.609 2.122 1.00 73.44 116 PHE A N 1
ATOM 912 C CA . PHE A 1 116 ? -3.964 15.518 1.961 1.00 73.44 116 PHE A CA 1
ATOM 913 C C . PHE A 1 116 ? -4.119 16.457 0.761 1.00 73.44 116 PHE A C 1
ATOM 915 O O . PHE A 1 116 ? -3.736 17.616 0.867 1.00 73.44 116 PHE A O 1
ATOM 922 N N . GLU A 1 117 ? -4.704 15.996 -0.348 1.00 71.06 117 GLU A N 1
ATOM 923 C CA . GLU A 1 117 ? -5.054 16.848 -1.498 1.00 71.06 117 GLU A CA 1
ATOM 924 C C . GLU A 1 117 ? -6.076 17.931 -1.132 1.00 71.06 117 GLU A C 1
ATOM 926 O O . GLU A 1 117 ? -6.079 19.008 -1.722 1.00 71.06 117 GLU A O 1
ATOM 931 N N . LEU A 1 118 ? -6.929 17.645 -0.147 1.00 63.44 118 LEU A N 1
ATOM 932 C CA . LEU A 1 118 ? -7.940 18.556 0.384 1.00 63.44 118 LEU A CA 1
ATOM 933 C C . LEU A 1 118 ? -7.448 19.352 1.605 1.00 63.44 118 LEU A C 1
ATOM 935 O O . LEU A 1 118 ? -8.273 19.923 2.320 1.00 63.44 118 LEU A O 1
ATOM 939 N N . ASP A 1 119 ? -6.130 19.387 1.849 1.00 59.66 119 ASP A N 1
ATOM 940 C CA . ASP A 1 119 ? -5.503 20.136 2.941 1.00 59.66 119 ASP A CA 1
ATOM 941 C C . ASP A 1 119 ? -5.972 19.668 4.346 1.00 59.66 119 ASP A C 1
ATOM 943 O O . ASP A 1 119 ? -6.307 20.468 5.217 1.00 59.66 119 ASP A O 1
ATOM 947 N N . LYS A 1 120 ? -6.014 18.344 4.604 1.00 56.88 120 LYS A N 1
ATOM 948 C CA . LYS A 1 120 ? -6.424 17.761 5.909 1.00 56.88 120 LYS A CA 1
ATOM 949 C C . LYS A 1 120 ? -5.394 16.825 6.629 1.00 56.88 120 LYS A C 1
ATOM 951 O O . LYS A 1 120 ? -5.688 15.644 6.804 1.00 56.88 120 LYS A O 1
ATOM 956 N N . PRO A 1 121 ? -4.217 17.302 7.120 1.00 50.47 121 PRO A N 1
ATOM 957 C CA . PRO A 1 121 ? -3.212 16.560 7.972 1.00 50.47 121 PRO A CA 1
ATOM 958 C C . PRO A 1 121 ? -3.227 16.637 9.564 1.00 50.47 121 PRO A C 1
ATOM 960 O O . PRO A 1 121 ? -3.773 17.571 10.140 1.00 50.47 121 PRO A O 1
ATOM 963 N N . PRO A 1 122 ? -2.589 15.687 10.316 1.00 52.28 122 PRO A N 1
ATOM 964 C CA . PRO A 1 122 ? -2.766 15.428 11.779 1.00 52.28 122 PRO A CA 1
ATOM 965 C C . PRO A 1 122 ? -2.429 16.563 12.778 1.00 52.28 122 PRO A C 1
ATOM 967 O O . PRO A 1 122 ? -1.802 17.543 12.410 1.00 52.28 122 PRO A O 1
ATOM 970 N N . TRP A 1 123 ? -2.813 16.437 14.067 1.00 53.62 123 TRP A N 1
ATOM 971 C CA . TRP A 1 123 ? -3.137 17.631 14.877 1.00 53.62 123 TRP A CA 1
ATOM 972 C C . TRP A 1 123 ? -2.128 18.205 15.898 1.00 53.62 123 TRP A C 1
ATOM 974 O O . TRP A 1 123 ? -1.467 19.163 15.555 1.00 53.62 123 TRP A O 1
ATOM 984 N N . ASP A 1 124 ? -1.929 17.767 17.140 1.00 45.53 124 ASP A N 1
ATOM 985 C CA . ASP A 1 124 ? -1.325 18.730 18.111 1.00 45.53 124 ASP A CA 1
ATOM 986 C C . ASP A 1 124 ? 0.213 18.937 18.045 1.00 45.53 124 ASP A C 1
ATOM 988 O O . ASP A 1 124 ? 0.741 20.003 18.387 1.00 45.53 124 ASP A O 1
ATOM 992 N N . GLU A 1 125 ? 0.960 17.936 17.577 1.00 50.38 125 GLU A N 1
ATOM 993 C CA . GLU A 1 125 ? 2.401 18.050 17.267 1.00 50.38 125 GLU A CA 1
ATOM 994 C C . GLU A 1 125 ? 2.633 18.334 15.781 1.00 50.38 125 GLU A C 1
ATOM 996 O O . GLU A 1 125 ? 3.537 19.078 15.402 1.00 50.38 125 GLU A O 1
ATOM 1001 N N . VAL A 1 126 ? 1.739 17.798 14.954 1.00 51.97 126 VAL A N 1
ATOM 1002 C CA . VAL A 1 126 ? 1.796 17.894 13.503 1.00 51.97 126 VAL A CA 1
ATOM 1003 C C . VAL A 1 126 ? 1.308 19.262 13.025 1.00 51.97 126 VAL A C 1
ATOM 1005 O O . VAL A 1 126 ? 1.939 19.788 12.128 1.00 51.97 126 VAL A O 1
ATOM 1008 N N . LYS A 1 127 ? 0.362 19.944 13.693 1.00 52.06 127 LYS A N 1
ATOM 1009 C CA . LYS A 1 127 ? 0.051 21.374 13.473 1.00 52.06 127 LYS A CA 1
ATOM 1010 C C . LYS A 1 127 ? 1.310 22.221 13.593 1.00 52.06 127 LYS A C 1
ATOM 1012 O O . LYS A 1 127 ? 1.591 23.029 12.719 1.00 52.06 127 LYS A O 1
ATOM 1017 N N . ARG A 1 128 ? 2.094 22.018 14.656 1.00 57.44 128 ARG A N 1
ATOM 1018 C CA . ARG A 1 128 ? 3.356 22.744 14.869 1.00 57.44 128 ARG A CA 1
ATOM 1019 C C . ARG A 1 128 ? 4.370 22.433 13.768 1.00 57.44 128 ARG A C 1
ATOM 1021 O O . ARG A 1 128 ? 4.923 23.352 13.182 1.00 57.44 128 ARG A O 1
ATOM 1028 N N . GLU A 1 129 ? 4.554 21.155 13.440 1.00 56.81 129 GLU A N 1
ATOM 1029 C CA . GLU A 1 129 ? 5.472 20.721 12.378 1.00 56.81 129 GLU A CA 1
ATOM 1030 C C . GLU A 1 129 ? 5.006 21.137 10.962 1.00 56.81 129 GLU A C 1
ATOM 1032 O O . GLU A 1 129 ? 5.817 21.328 10.060 1.00 56.81 129 GLU A O 1
ATOM 1037 N N . MET A 1 130 ? 3.699 21.282 10.748 1.00 56.94 130 MET A N 1
ATOM 1038 C CA . MET A 1 130 ? 3.077 21.741 9.506 1.00 56.94 130 MET A CA 1
ATOM 1039 C C . MET A 1 130 ? 3.191 23.250 9.332 1.00 56.94 130 MET A C 1
ATOM 1041 O O . MET A 1 130 ? 3.474 23.703 8.224 1.00 56.94 130 MET A O 1
ATOM 1045 N N . LEU A 1 131 ? 3.002 24.013 10.413 1.00 60.78 131 LEU A N 1
ATOM 1046 C CA . LEU A 1 131 ? 3.276 25.448 10.444 1.00 60.78 131 LEU A CA 1
ATOM 1047 C C . LEU A 1 131 ? 4.765 25.694 10.142 1.00 60.78 131 LEU A C 1
ATOM 1049 O O . LEU A 1 131 ? 5.079 26.522 9.290 1.00 60.78 131 LEU A O 1
ATOM 1053 N N . ASP A 1 132 ? 5.671 24.892 10.719 1.00 66.62 132 ASP A N 1
ATOM 1054 C CA . ASP A 1 132 ? 7.113 24.927 10.411 1.00 66.62 132 ASP A CA 1
ATOM 1055 C C . ASP A 1 132 ? 7.434 24.541 8.950 1.00 66.62 132 ASP A C 1
ATOM 1057 O O . ASP A 1 132 ? 8.447 24.975 8.397 1.00 66.62 132 ASP A O 1
ATOM 1061 N N . LYS A 1 133 ? 6.572 23.751 8.293 1.00 53.97 133 LYS A N 1
ATOM 1062 C CA . LYS A 1 133 ? 6.676 23.368 6.869 1.00 53.97 133 LYS A CA 1
ATOM 1063 C C . LYS A 1 133 ? 5.903 24.292 5.915 1.00 53.97 133 LYS A C 1
ATOM 1065 O O . LYS A 1 133 ? 5.908 24.034 4.711 1.00 53.97 133 LYS A O 1
ATOM 1070 N N . GLY A 1 134 ? 5.291 25.368 6.416 1.00 55.88 134 GLY A N 1
ATOM 1071 C CA . GLY A 1 134 ? 4.655 26.415 5.607 1.00 55.88 134 GLY A CA 1
ATOM 1072 C C . GLY A 1 134 ? 3.185 26.184 5.231 1.00 55.88 134 GLY A C 1
ATOM 1073 O O . GLY A 1 134 ? 2.712 26.808 4.284 1.00 55.88 134 GLY A O 1
ATOM 1074 N N . ILE A 1 135 ? 2.459 25.312 5.937 1.00 54.81 135 ILE A N 1
ATOM 1075 C CA . ILE A 1 135 ? 1.007 25.113 5.756 1.00 54.81 135 ILE A CA 1
ATOM 1076 C C . ILE A 1 135 ? 0.225 26.123 6.622 1.00 54.81 135 ILE A C 1
ATOM 1078 O O . ILE A 1 135 ? 0.652 26.428 7.734 1.00 54.81 135 ILE A O 1
ATOM 1082 N N . SER A 1 136 ? -0.899 26.666 6.130 1.00 60.59 136 SER A N 1
ATOM 1083 C CA . SER A 1 136 ? -1.646 27.747 6.803 1.00 60.59 136 SER A CA 1
ATOM 1084 C C . SER A 1 136 ? -2.466 27.291 8.023 1.00 60.59 136 SER A C 1
ATOM 1086 O O . SER A 1 136 ? -2.909 26.146 8.118 1.00 60.59 136 SER A O 1
ATOM 1088 N N . ASP A 1 137 ? -2.710 28.219 8.956 1.00 57.06 137 ASP A N 1
ATOM 1089 C CA . ASP A 1 137 ? -3.426 27.967 10.221 1.00 57.06 137 ASP A CA 1
ATOM 1090 C C . ASP A 1 137 ? -4.917 27.600 10.017 1.00 57.06 137 ASP A C 1
ATOM 1092 O O . ASP A 1 137 ? -5.474 26.775 10.736 1.00 57.06 137 ASP A O 1
ATOM 1096 N N . GLU A 1 138 ? -5.552 28.122 8.963 1.00 57.25 138 GLU A N 1
ATOM 1097 C CA . GLU A 1 138 ? -6.939 27.791 8.587 1.00 57.25 138 GLU A CA 1
ATOM 1098 C C . GLU A 1 138 ? -7.077 26.382 7.995 1.00 57.25 138 GLU A C 1
ATOM 1100 O O . GLU A 1 138 ? -8.112 25.725 8.129 1.00 57.25 138 GLU A O 1
ATOM 1105 N N . VAL A 1 139 ? -6.048 25.922 7.280 1.00 52.12 139 VAL A N 1
ATOM 1106 C CA . VAL A 1 139 ? -5.939 24.545 6.779 1.00 52.12 139 VAL A CA 1
ATOM 1107 C C . VAL A 1 139 ? -5.753 23.598 7.953 1.00 52.12 139 VAL A C 1
ATOM 1109 O O . VAL A 1 139 ? -6.464 22.607 8.070 1.00 52.12 139 VAL A O 1
ATOM 1112 N N . ALA A 1 140 ? -4.874 23.981 8.869 1.00 52.66 140 ALA A N 1
ATOM 1113 C CA . ALA A 1 140 ? -4.617 23.285 10.103 1.00 52.66 140 ALA A CA 1
ATOM 1114 C C . ALA A 1 140 ? -5.922 23.078 10.926 1.00 52.66 140 ALA A C 1
ATOM 1116 O O . ALA A 1 140 ? -6.315 21.935 11.164 1.00 52.66 140 ALA A O 1
ATOM 1117 N N . ASP A 1 141 ? -6.648 24.126 11.335 1.00 56.38 141 ASP A N 1
ATOM 1118 C CA . ASP A 1 141 ? -7.781 23.979 12.280 1.00 56.38 141 ASP A CA 1
ATOM 1119 C C . ASP A 1 141 ? -8.915 23.069 11.775 1.00 56.38 141 ASP A C 1
ATOM 1121 O O . ASP A 1 141 ? -9.573 22.376 12.558 1.00 56.38 141 ASP A O 1
ATOM 1125 N N . ARG A 1 142 ? -9.108 22.995 10.454 1.00 54.72 142 ARG A N 1
ATOM 1126 C CA . ARG A 1 142 ? -10.104 22.112 9.827 1.00 54.72 142 ARG A CA 1
ATOM 1127 C C . ARG A 1 142 ? -9.774 20.626 9.972 1.00 54.72 142 ARG A C 1
ATOM 1129 O O . ARG A 1 142 ? -10.678 19.794 9.871 1.00 54.72 142 ARG A O 1
ATOM 1136 N N . VAL A 1 143 ? -8.524 20.266 10.257 1.00 53.16 143 VAL A N 1
ATOM 1137 C CA . VAL A 1 143 ? -8.105 18.863 10.307 1.00 53.16 143 VAL A CA 1
ATOM 1138 C C . VAL A 1 143 ? -8.289 18.199 11.659 1.00 53.16 143 VAL A C 1
ATOM 1140 O O . VAL A 1 143 ? -8.642 17.014 11.725 1.00 53.16 143 VAL A O 1
ATOM 1143 N N . GLY A 1 144 ? -8.067 18.944 12.743 1.00 50.62 144 GLY A N 1
ATOM 1144 C CA . GLY A 1 144 ? -8.176 18.412 14.103 1.00 50.62 144 GLY A CA 1
ATOM 1145 C C . GLY A 1 144 ? -9.522 17.733 14.357 1.00 50.62 144 GLY A C 1
ATOM 1146 O O . GLY A 1 144 ? -9.588 16.688 15.003 1.00 50.62 144 GLY A O 1
ATOM 1147 N N . GLY A 1 145 ? -10.578 18.257 13.729 1.00 54.81 145 GLY A N 1
ATOM 1148 C CA . GLY A 1 145 ? -11.923 17.702 13.788 1.00 54.81 145 GLY A CA 1
ATOM 1149 C C . GLY A 1 145 ? -12.096 16.320 13.150 1.00 54.81 145 GLY A C 1
ATOM 1150 O O . GLY A 1 145 ? -13.020 15.628 13.560 1.00 54.81 145 GLY A O 1
ATOM 1151 N N . PHE A 1 146 ? -11.256 15.889 12.200 1.00 52.00 146 PHE A N 1
ATOM 1152 C CA . PHE A 1 146 ? -11.410 14.622 11.458 1.00 52.00 146 PHE A CA 1
ATOM 1153 C C . PHE A 1 146 ? -10.431 13.529 11.903 1.00 52.00 146 PHE A C 1
ATOM 1155 O O . PHE A 1 146 ? -10.819 12.370 12.052 1.00 52.00 146 PHE A O 1
ATOM 1162 N N . VAL A 1 147 ? -9.168 13.885 12.150 1.00 53.12 147 VAL A N 1
ATOM 1163 C CA . VAL A 1 147 ? -8.088 12.915 12.409 1.00 53.12 147 VAL A CA 1
ATOM 1164 C C . VAL A 1 147 ? -8.189 12.266 13.795 1.00 53.12 147 VAL A C 1
ATOM 1166 O O . VAL A 1 147 ? -7.820 11.105 13.968 1.00 53.12 147 VAL A O 1
ATOM 1169 N N . GLN A 1 148 ? -8.757 12.958 14.783 1.00 57.59 148 GLN A N 1
ATOM 1170 C CA . GLN A 1 148 ? -8.943 12.419 16.138 1.00 57.59 148 GLN A CA 1
ATOM 1171 C C . GLN A 1 148 ? -10.074 11.379 16.243 1.00 57.59 148 GLN A C 1
ATOM 1173 O O . GLN A 1 148 ? -10.363 10.887 17.334 1.00 57.59 148 GLN A O 1
ATOM 1178 N N . ARG A 1 149 ? -10.731 11.029 15.131 1.00 64.75 149 ARG A N 1
ATOM 1179 C CA . ARG A 1 149 ? -11.884 10.125 15.133 1.00 64.75 149 ARG A CA 1
ATOM 1180 C C . ARG A 1 149 ? -11.481 8.697 14.778 1.00 64.75 149 ARG A C 1
ATOM 1182 O O . ARG A 1 149 ? -10.699 8.440 13.863 1.00 64.75 149 ARG A O 1
ATOM 1189 N N . SER A 1 150 ? -12.023 7.751 15.529 1.00 70.69 150 SER A N 1
ATOM 1190 C CA . SER A 1 150 ? -11.925 6.315 15.275 1.00 70.69 150 SER A CA 1
ATOM 1191 C C . SER A 1 150 ? -13.248 5.679 15.674 1.00 70.69 150 SER A C 1
ATOM 1193 O O . SER A 1 150 ? -13.856 6.105 16.656 1.00 70.69 150 SER A O 1
ATOM 1195 N N . GLY A 1 151 ? -13.697 4.686 14.918 1.00 82.06 151 GLY A N 1
ATOM 1196 C CA . GLY A 1 151 ? -14.996 4.065 15.147 1.00 82.06 151 GLY A CA 1
ATOM 1197 C C . GLY A 1 151 ? -15.159 2.750 14.402 1.00 82.06 151 GLY A C 1
ATOM 1198 O O . GLY A 1 151 ? -14.202 2.197 13.850 1.00 82.06 151 GLY A O 1
ATOM 1199 N N . GLY A 1 152 ? -16.394 2.249 14.394 1.00 85.69 152 GLY A N 1
ATOM 1200 C CA . GLY A 1 152 ? -16.753 1.087 13.591 1.00 85.69 152 GLY A CA 1
ATOM 1201 C C . GLY A 1 152 ? -16.579 1.387 12.103 1.00 85.69 152 GLY A C 1
ATOM 1202 O O . GLY A 1 152 ? -16.817 2.508 11.656 1.00 85.69 152 GLY A O 1
ATOM 1203 N N . MET A 1 153 ? -16.183 0.378 11.325 1.00 87.81 153 MET A N 1
ATOM 1204 C CA . MET A 1 153 ? -15.878 0.557 9.902 1.00 87.81 153 MET A CA 1
ATOM 1205 C C . MET A 1 153 ? -17.044 1.192 9.132 1.00 87.81 153 MET A C 1
ATOM 1207 O O . MET A 1 153 ? -16.844 2.180 8.436 1.00 87.81 153 MET A O 1
ATOM 1211 N N . ARG A 1 154 ? -18.269 0.692 9.334 1.00 86.94 154 ARG A N 1
ATOM 1212 C CA . ARG A 1 154 ? -19.476 1.226 8.688 1.00 86.94 154 ARG A CA 1
ATOM 1213 C C . ARG A 1 154 ? -19.751 2.681 9.058 1.00 86.94 154 ARG A C 1
ATOM 1215 O O . ARG A 1 154 ? -19.962 3.496 8.178 1.00 86.94 154 ARG A O 1
ATOM 1222 N N . GLU A 1 155 ? -19.687 3.007 10.346 1.00 89.06 155 GLU A N 1
ATOM 1223 C CA . GLU A 1 155 ? -19.925 4.372 10.823 1.00 89.06 155 GLU A CA 1
ATOM 1224 C C . GLU A 1 155 ? -18.939 5.364 10.192 1.00 89.06 155 GLU A C 1
ATOM 1226 O O . GLU A 1 155 ? -19.320 6.452 9.769 1.00 89.06 155 GLU A O 1
ATOM 1231 N N . MET A 1 156 ? -17.663 4.989 10.120 1.00 89.44 156 MET A N 1
ATOM 1232 C CA . MET A 1 156 ? -16.632 5.841 9.540 1.00 89.44 156 MET A CA 1
ATOM 1233 C C . MET A 1 156 ? -16.786 5.989 8.022 1.00 89.44 156 MET A C 1
ATOM 1235 O O . MET A 1 156 ? -16.561 7.082 7.510 1.00 89.44 156 MET A O 1
ATOM 1239 N N . LEU A 1 157 ? -17.201 4.934 7.315 1.00 90.38 157 LEU A N 1
ATOM 1240 C CA . LEU A 1 157 ? -17.480 4.991 5.876 1.00 90.38 157 LEU A CA 1
ATOM 1241 C C . LEU A 1 157 ? -18.698 5.870 5.574 1.00 90.38 157 LEU A C 1
ATOM 1243 O O . LEU A 1 157 ? -18.563 6.810 4.797 1.00 90.38 157 LEU A O 1
ATOM 1247 N N . ASP A 1 158 ? -19.816 5.657 6.279 1.00 89.44 158 ASP A N 1
ATOM 1248 C CA . ASP A 1 158 ? -21.040 6.460 6.134 1.00 89.44 158 ASP A CA 1
ATOM 1249 C C . ASP A 1 158 ? -20.739 7.961 6.336 1.00 89.44 158 ASP A C 1
ATOM 1251 O O . ASP A 1 158 ? -21.268 8.830 5.641 1.00 89.44 158 ASP A O 1
ATOM 1255 N N . ARG A 1 159 ? -19.840 8.286 7.277 1.00 85.62 159 ARG A N 1
ATOM 1256 C CA . ARG A 1 159 ? -19.382 9.662 7.518 1.00 85.62 159 ARG A CA 1
ATOM 1257 C C . ARG A 1 159 ? -18.569 10.221 6.353 1.00 85.62 159 ARG A C 1
ATOM 1259 O O . ARG A 1 159 ? -18.840 11.342 5.936 1.00 85.62 159 ARG A O 1
ATOM 1266 N N . ILE A 1 160 ? -17.586 9.479 5.839 1.00 87.12 160 ILE A N 1
ATOM 1267 C CA . ILE A 1 160 ? -16.777 9.925 4.691 1.00 87.12 160 ILE A CA 1
ATOM 1268 C C . ILE A 1 160 ? -17.679 10.176 3.477 1.00 87.12 160 ILE A C 1
ATOM 1270 O O . ILE A 1 160 ? -17.508 11.176 2.786 1.00 87.12 160 ILE A O 1
ATOM 1274 N N . GLU A 1 161 ? -18.670 9.312 3.253 1.00 88.44 161 GLU A N 1
ATOM 1275 C CA . GLU A 1 161 ? -19.637 9.449 2.160 1.00 88.44 161 GLU A CA 1
ATOM 1276 C C . GLU A 1 161 ? -20.594 10.633 2.352 1.00 88.44 161 GLU A C 1
ATOM 1278 O O . GLU A 1 161 ? -20.996 11.261 1.375 1.00 88.44 161 GLU A O 1
ATOM 1283 N N . SER A 1 162 ? -20.932 10.982 3.598 1.00 87.81 162 SER A N 1
ATOM 1284 C CA . SER A 1 162 ? -21.779 12.145 3.898 1.00 87.81 162 SER A CA 1
ATOM 1285 C C . SER A 1 162 ? -21.106 13.497 3.622 1.00 87.81 162 SER A C 1
ATOM 1287 O O . SER A 1 162 ? -21.789 14.512 3.489 1.00 87.81 162 SER A O 1
ATOM 1289 N N . GLU A 1 163 ? -19.777 13.522 3.506 1.00 85.38 163 GLU A N 1
ATOM 1290 C CA . GLU A 1 163 ? -19.000 14.728 3.225 1.00 85.38 163 GLU A CA 1
ATOM 1291 C C . GLU A 1 163 ? -18.858 14.933 1.710 1.00 85.38 163 GLU A C 1
ATOM 1293 O O . GLU A 1 163 ? -18.180 14.171 1.015 1.00 85.38 163 GLU A O 1
ATOM 1298 N N . ALA A 1 164 ? -19.473 15.993 1.178 1.00 84.62 164 ALA A N 1
ATOM 1299 C CA . ALA A 1 164 ? -19.531 16.253 -0.265 1.00 84.62 164 ALA A CA 1
ATOM 1300 C C . ALA A 1 164 ? -18.142 16.406 -0.919 1.00 84.62 164 ALA A C 1
ATOM 1302 O O . ALA A 1 164 ? -17.924 15.944 -2.035 1.00 84.62 164 ALA A O 1
ATOM 1303 N N . GLU A 1 165 ? -17.184 17.025 -0.223 1.00 81.62 165 GLU A N 1
ATOM 1304 C CA . GLU A 1 165 ? -15.816 17.207 -0.733 1.00 81.62 165 GLU A CA 1
ATOM 1305 C C . GLU A 1 165 ? -15.039 15.886 -0.808 1.00 81.62 165 GLU A C 1
ATOM 1307 O O . GLU A 1 165 ? -14.278 15.665 -1.750 1.00 81.62 165 GLU A O 1
ATOM 1312 N N . LEU A 1 166 ? -15.228 15.006 0.183 1.00 82.00 166 LEU A N 1
ATOM 1313 C CA . LEU A 1 166 ? -14.535 13.718 0.255 1.00 82.00 166 LEU A CA 1
ATOM 1314 C C . LEU A 1 166 ? -15.127 12.730 -0.744 1.00 82.00 166 LEU A C 1
ATOM 1316 O O . LEU A 1 166 ? -14.387 12.097 -1.489 1.00 82.00 166 LEU A O 1
ATOM 1320 N N . SER A 1 167 ? -16.454 12.642 -0.801 1.00 83.44 167 SER A N 1
ATOM 1321 C CA . SER A 1 167 ? -17.169 11.772 -1.740 1.00 83.44 167 SER A CA 1
ATOM 1322 C C . SER A 1 167 ? -16.962 12.169 -3.207 1.00 83.44 167 SER A C 1
ATOM 1324 O O . SER A 1 167 ? -16.961 11.301 -4.078 1.00 83.44 167 SER A O 1
ATOM 1326 N N . ALA A 1 168 ? -16.728 13.454 -3.497 1.00 88.38 168 ALA A N 1
ATOM 1327 C CA . ALA A 1 168 ? -16.393 13.918 -4.844 1.00 88.38 168 ALA A CA 1
ATOM 1328 C C . ALA A 1 168 ? -14.949 13.586 -5.272 1.00 88.38 168 ALA A C 1
ATOM 1330 O O . ALA A 1 168 ? -14.655 13.579 -6.472 1.00 88.38 168 ALA A O 1
ATOM 1331 N N . ASN A 1 169 ? -14.034 13.313 -4.333 1.00 88.44 169 ASN A N 1
ATOM 1332 C CA . ASN A 1 169 ? -12.657 12.950 -4.663 1.00 88.44 169 ASN A CA 1
ATOM 1333 C C . ASN A 1 169 ? -12.597 11.482 -5.124 1.00 88.44 169 ASN A C 1
ATOM 1335 O O . ASN A 1 169 ? -12.855 10.556 -4.355 1.00 88.44 169 ASN A O 1
ATOM 1339 N N . LYS A 1 170 ? -12.201 11.262 -6.385 1.00 92.31 170 LYS A N 1
ATOM 1340 C CA . LYS A 1 170 ? -12.110 9.924 -6.995 1.00 92.31 170 LYS A CA 1
ATOM 1341 C C . LYS A 1 170 ? -11.208 8.971 -6.199 1.00 92.31 170 LYS A C 1
ATOM 1343 O O . LYS A 1 170 ? -11.574 7.819 -5.991 1.00 92.31 170 LYS A O 1
ATOM 1348 N N . THR A 1 171 ? -10.054 9.449 -5.738 1.00 89.56 171 THR A N 1
ATOM 1349 C CA . THR A 1 171 ? -9.091 8.659 -4.959 1.00 89.56 171 THR A CA 1
ATOM 1350 C C . THR A 1 171 ? -9.706 8.218 -3.629 1.00 89.56 171 THR A C 1
ATOM 1352 O O . THR A 1 171 ? -9.594 7.053 -3.246 1.00 89.56 171 THR A O 1
ATOM 1355 N N . VAL A 1 172 ? -10.429 9.114 -2.947 1.00 91.12 172 VAL A N 1
ATOM 1356 C CA . VAL A 1 172 ? -11.171 8.766 -1.724 1.00 91.12 172 VAL A CA 1
ATOM 1357 C C . VAL A 1 172 ? -12.265 7.747 -2.023 1.00 91.12 172 VAL A C 1
ATOM 1359 O O . VAL A 1 172 ? -12.345 6.749 -1.313 1.00 91.12 172 VAL A O 1
ATOM 1362 N N . ALA A 1 173 ? -13.059 7.953 -3.076 1.00 92.81 173 ALA A N 1
ATOM 1363 C CA . ALA A 1 173 ? -14.146 7.051 -3.456 1.00 92.81 173 ALA A CA 1
ATOM 1364 C C . ALA A 1 173 ? -13.651 5.621 -3.734 1.00 92.81 173 ALA A C 1
ATOM 1366 O O . ALA A 1 173 ? -14.257 4.660 -3.266 1.00 92.81 173 ALA A O 1
ATOM 1367 N N . GLU A 1 174 ? -12.514 5.468 -4.420 1.00 94.12 174 GLU A N 1
ATOM 1368 C CA . GLU A 1 174 ? -11.879 4.159 -4.614 1.00 94.12 174 GLU A CA 1
ATOM 1369 C C . GLU A 1 174 ? -11.476 3.517 -3.280 1.00 94.12 174 GLU A C 1
ATOM 1371 O O . GLU A 1 174 ? -11.764 2.349 -3.044 1.00 94.12 174 GLU A O 1
ATOM 1376 N N . GLY A 1 175 ? -10.852 4.284 -2.380 1.00 94.94 175 GLY A N 1
ATOM 1377 C CA . GLY A 1 175 ? -10.483 3.772 -1.061 1.00 94.94 175 GLY A CA 1
ATOM 1378 C C . GLY A 1 175 ? -11.687 3.421 -0.180 1.00 94.94 175 GLY A C 1
ATOM 1379 O O . GLY A 1 175 ? -11.618 2.474 0.597 1.00 94.94 175 GLY A O 1
ATOM 1380 N N . VAL A 1 176 ? -12.794 4.159 -0.294 1.00 95.06 176 VAL A N 1
ATOM 1381 C CA . VAL A 1 176 ? -14.059 3.850 0.392 1.00 95.06 176 VAL A CA 1
ATOM 1382 C C . VAL A 1 176 ? -14.643 2.544 -0.140 1.00 95.06 176 VAL A C 1
ATOM 1384 O O . VAL A 1 176 ? -15.022 1.697 0.666 1.00 95.06 176 VAL A O 1
ATOM 1387 N N . ALA A 1 177 ? -14.648 2.339 -1.461 1.00 96.19 177 ALA A N 1
ATOM 1388 C CA . ALA A 1 177 ? -15.113 1.096 -2.074 1.00 96.19 177 ALA A CA 1
ATOM 1389 C C . ALA A 1 177 ? -14.280 -0.118 -1.619 1.00 96.19 177 ALA A C 1
ATOM 1391 O O . ALA A 1 177 ? -14.850 -1.133 -1.212 1.00 96.19 177 ALA A O 1
ATOM 1392 N N . ASP A 1 178 ? -12.948 0.014 -1.597 1.00 97.12 178 ASP A N 1
ATOM 1393 C CA . ASP A 1 178 ? -12.034 -1.014 -1.077 1.00 97.12 178 ASP A CA 1
ATOM 1394 C C . ASP A 1 178 ? -12.373 -1.357 0.389 1.00 97.12 178 ASP A C 1
ATOM 1396 O O . ASP A 1 178 ? -12.524 -2.522 0.764 1.00 97.12 178 ASP A O 1
ATOM 1400 N N . MET A 1 179 ? -12.576 -0.343 1.234 1.00 96.75 179 MET A N 1
ATOM 1401 C CA . MET A 1 179 ? -12.904 -0.537 2.651 1.00 96.75 179 MET A CA 1
ATOM 1402 C C . MET A 1 179 ? -14.317 -1.104 2.879 1.00 96.75 179 MET A C 1
ATOM 1404 O O . MET A 1 179 ? -14.512 -1.881 3.813 1.00 96.75 179 MET A O 1
ATOM 1408 N N . GLN A 1 180 ? -15.302 -0.768 2.041 1.00 96.31 180 GLN A N 1
ATOM 1409 C CA . GLN A 1 180 ? -16.643 -1.369 2.073 1.00 96.31 180 GLN A CA 1
ATOM 1410 C C . GLN A 1 180 ? -16.594 -2.859 1.714 1.00 96.31 180 GLN A C 1
ATOM 1412 O O . GLN A 1 180 ? -17.224 -3.683 2.385 1.00 96.31 180 GLN A O 1
ATOM 1417 N N . LEU A 1 181 ? -15.815 -3.214 0.688 1.00 97.25 181 LEU A N 1
ATOM 1418 C CA . LEU A 1 181 ? -15.607 -4.603 0.293 1.00 97.25 181 LEU A CA 1
ATOM 1419 C C . LEU A 1 181 ? -14.905 -5.386 1.406 1.00 97.25 181 LEU A C 1
ATOM 1421 O O . LEU A 1 181 ? -15.394 -6.442 1.815 1.00 97.25 181 LEU A O 1
ATOM 1425 N N . LEU A 1 182 ? -13.841 -4.820 1.981 1.00 97.62 182 LEU A N 1
ATOM 1426 C CA . LEU A 1 182 ? -13.153 -5.389 3.138 1.00 97.62 182 LEU A CA 1
ATOM 1427 C C . LEU A 1 182 ? -14.112 -5.614 4.314 1.00 97.62 182 LEU A C 1
ATOM 1429 O O . LEU A 1 182 ? -14.106 -6.691 4.905 1.00 97.62 182 LEU A O 1
ATOM 1433 N N . ALA A 1 183 ? -14.990 -4.652 4.622 1.00 96.19 183 ALA A N 1
ATOM 1434 C CA . ALA A 1 183 ? -15.996 -4.797 5.677 1.00 96.19 183 ALA A CA 1
ATOM 1435 C C . ALA A 1 183 ? -16.880 -6.034 5.468 1.00 96.19 183 ALA A C 1
ATOM 1437 O O . ALA A 1 183 ? -17.220 -6.729 6.429 1.00 96.19 183 ALA A O 1
ATOM 1438 N N . SER A 1 184 ? -17.261 -6.306 4.215 1.00 96.62 184 SER A N 1
ATOM 1439 C CA . SER A 1 184 ? -18.095 -7.456 3.863 1.00 96.62 184 SER A CA 1
ATOM 1440 C C . SER A 1 184 ? -17.370 -8.785 4.090 1.00 96.62 184 SER A C 1
ATOM 1442 O O . SER A 1 184 ? -17.957 -9.703 4.665 1.00 96.62 184 SER A O 1
ATOM 1444 N N . TYR A 1 185 ? -16.082 -8.859 3.740 1.00 97.62 185 TYR A N 1
ATOM 1445 C CA . TYR A 1 185 ? -15.256 -10.046 3.953 1.00 97.62 185 TYR A CA 1
ATOM 1446 C C . TYR A 1 185 ? -14.991 -10.288 5.434 1.00 97.62 185 TYR A C 1
ATOM 1448 O O . TYR A 1 185 ? -15.257 -11.379 5.923 1.00 97.62 185 TYR A O 1
ATOM 1456 N N . LEU A 1 186 ? -14.580 -9.259 6.181 1.00 96.00 186 LEU A N 1
ATOM 1457 C CA . LEU A 1 186 ? -14.341 -9.376 7.623 1.00 96.00 186 LEU A CA 1
ATOM 1458 C C . LEU A 1 186 ? -15.611 -9.748 8.392 1.00 96.00 186 LEU A C 1
ATOM 1460 O O . LEU A 1 186 ? -15.542 -10.437 9.407 1.00 96.00 186 LEU A O 1
ATOM 1464 N N . LYS A 1 187 ? -16.784 -9.312 7.913 1.00 95.31 187 LYS A N 1
ATOM 1465 C CA . LYS A 1 187 ? -18.069 -9.752 8.461 1.00 95.31 187 LYS A CA 1
ATOM 1466 C C . LYS A 1 187 ? -18.310 -11.239 8.202 1.00 95.31 187 LYS A C 1
ATOM 1468 O O . LYS A 1 187 ? -18.759 -11.928 9.108 1.00 95.31 187 LYS A O 1
ATOM 1473 N N . ALA A 1 188 ? -18.047 -11.713 6.985 1.00 96.25 188 ALA A N 1
ATOM 1474 C CA . ALA A 1 188 ? -18.211 -13.120 6.619 1.00 96.25 188 ALA A CA 1
ATOM 1475 C C . ALA A 1 188 ? -17.201 -14.039 7.331 1.00 96.25 188 ALA A C 1
ATOM 1477 O O . ALA A 1 188 ? -17.530 -15.180 7.630 1.00 96.25 188 ALA A O 1
ATOM 1478 N N . MET A 1 189 ? -16.007 -13.523 7.626 1.00 94.69 189 MET A N 1
ATOM 1479 C CA . MET A 1 189 ? -14.948 -14.193 8.388 1.00 94.69 189 MET A CA 1
ATOM 1480 C C . MET A 1 189 ? -15.115 -14.054 9.912 1.00 94.69 189 MET A C 1
ATOM 1482 O O . MET A 1 189 ? -14.279 -14.551 10.651 1.00 94.69 189 MET A O 1
ATOM 1486 N N . GLU A 1 190 ? -16.161 -13.368 10.389 1.00 95.12 190 GLU A N 1
ATOM 1487 C CA . GLU A 1 190 ? -16.452 -13.176 11.822 1.00 95.12 190 GLU A CA 1
ATOM 1488 C C . GLU A 1 190 ? -15.345 -12.453 12.621 1.00 95.12 190 GLU A C 1
ATOM 1490 O O . GLU A 1 190 ? -15.209 -12.644 13.824 1.00 95.12 190 GLU A O 1
ATOM 1495 N N . VAL A 1 191 ? -14.584 -11.565 11.968 1.00 93.81 191 VAL A N 1
ATOM 1496 C CA . VAL A 1 191 ? -13.483 -10.788 12.587 1.00 93.81 191 VAL A CA 1
ATOM 1497 C C . VAL A 1 191 ? -13.719 -9.271 12.582 1.00 93.81 191 VAL A C 1
ATOM 1499 O O . VAL A 1 191 ? -12.856 -8.489 12.986 1.00 93.81 191 VAL A O 1
ATOM 1502 N N . LEU A 1 192 ? -14.888 -8.816 12.120 1.00 92.69 192 LEU A N 1
ATOM 1503 C CA . LEU A 1 192 ? -15.215 -7.387 12.009 1.00 92.69 192 LEU A CA 1
ATOM 1504 C C . LEU A 1 192 ? -15.229 -6.652 13.366 1.00 92.69 192 LEU A C 1
ATOM 1506 O O . LEU A 1 192 ? -14.987 -5.450 13.418 1.00 92.69 192 LEU A O 1
ATOM 1510 N N . ASP A 1 193 ? -15.505 -7.342 14.470 1.00 90.62 193 ASP A N 1
ATOM 1511 C CA . ASP A 1 193 ? -15.499 -6.778 15.827 1.00 90.62 193 ASP A CA 1
ATOM 1512 C C . ASP A 1 193 ? -14.082 -6.518 16.368 1.00 90.62 193 ASP A C 1
ATOM 1514 O O . ASP A 1 193 ? -13.904 -5.723 17.294 1.00 90.62 193 ASP A O 1
ATOM 1518 N N . LYS A 1 194 ? -13.061 -7.149 15.775 1.00 89.75 194 LYS A N 1
ATOM 1519 C CA . LYS A 1 194 ? -11.648 -6.967 16.140 1.00 89.75 194 LYS A CA 1
ATOM 1520 C C . LYS A 1 194 ? -11.021 -5.733 15.502 1.00 89.75 194 LYS A C 1
ATOM 1522 O O . LYS A 1 194 ? -9.919 -5.336 15.895 1.00 89.75 194 LYS A O 1
ATOM 1527 N N . VAL A 1 195 ? -11.692 -5.117 14.529 1.00 92.50 195 VAL A N 1
ATOM 1528 C CA . VAL A 1 195 ? -11.141 -4.003 13.756 1.00 92.50 195 VAL A CA 1
ATOM 1529 C C . VAL A 1 195 ? -11.774 -2.665 14.128 1.00 92.50 195 VAL A C 1
ATOM 1531 O O . VAL A 1 195 ? -12.945 -2.564 14.480 1.00 92.50 195 VAL A O 1
ATOM 1534 N N . SER A 1 196 ? -10.988 -1.601 14.015 1.00 91.75 196 SER A N 1
ATOM 1535 C CA . SER A 1 196 ? -11.455 -0.219 14.148 1.00 91.75 196 SER A CA 1
ATOM 1536 C C . SER A 1 196 ? -10.927 0.592 12.977 1.00 91.75 196 SER A C 1
ATOM 1538 O O . SER A 1 196 ? -9.765 0.446 12.610 1.00 91.75 196 SER A O 1
ATOM 1540 N N . PHE A 1 197 ? -11.753 1.442 12.380 1.00 91.19 197 PHE A N 1
ATOM 1541 C CA . PHE A 1 197 ? -11.319 2.306 11.286 1.00 91.19 197 PHE A CA 1
ATOM 1542 C C . PHE A 1 197 ? -11.009 3.699 11.848 1.00 91.19 197 PHE A C 1
ATOM 1544 O O . PHE A 1 197 ? -11.844 4.298 12.529 1.00 91.19 197 PHE A O 1
ATOM 1551 N N . GLY A 1 198 ? -9.794 4.202 11.614 1.00 84.12 198 GLY A N 1
ATOM 1552 C CA . GLY A 1 198 ? -9.346 5.495 12.126 1.00 84.12 198 GLY A CA 1
ATOM 1553 C C . GLY A 1 198 ? -8.463 6.244 11.133 1.00 84.12 198 GLY A C 1
ATOM 1554 O O . GLY A 1 198 ? -7.470 5.714 10.641 1.00 84.12 198 GLY A O 1
ATOM 1555 N N . LEU A 1 199 ? -8.793 7.513 10.886 1.00 82.50 199 LEU A N 1
ATOM 1556 C CA . LEU A 1 199 ? -8.107 8.348 9.890 1.00 82.50 199 LEU A CA 1
ATOM 1557 C C . LEU A 1 199 ? -6.739 8.872 10.361 1.00 82.50 199 LEU A C 1
ATOM 1559 O O . LEU A 1 199 ? -5.958 9.366 9.553 1.00 82.50 199 LEU A O 1
ATOM 1563 N N . SER A 1 200 ? -6.421 8.743 11.653 1.00 76.81 200 SER A N 1
ATOM 1564 C CA . SER A 1 200 ? -5.112 9.109 12.221 1.00 76.81 200 SER A CA 1
ATOM 1565 C C . SER A 1 200 ? -3.997 8.122 11.938 1.00 76.81 200 SER A C 1
ATOM 1567 O O . SER A 1 200 ? -2.827 8.477 12.092 1.00 76.81 200 SER A O 1
ATOM 1569 N N . LEU A 1 201 ? -4.318 6.894 11.532 1.00 82.00 201 LEU A N 1
ATOM 1570 C CA . LEU A 1 201 ? -3.293 5.902 11.263 1.00 82.00 201 LEU A CA 1
ATOM 1571 C C . LEU A 1 201 ? -2.608 6.215 9.931 1.00 82.00 201 LEU A C 1
ATOM 1573 O O . LEU A 1 201 ? -3.090 5.837 8.868 1.00 82.00 201 LEU A O 1
ATOM 1577 N N . ALA A 1 202 ? -1.463 6.887 10.002 1.00 78.44 202 ALA A N 1
ATOM 1578 C CA . ALA A 1 202 ? -0.573 7.127 8.875 1.00 78.44 202 ALA A CA 1
ATOM 1579 C C . ALA A 1 202 ? 0.762 6.415 9.131 1.00 78.44 202 ALA A C 1
ATOM 1581 O O . ALA A 1 202 ? 1.570 6.836 9.959 1.00 78.44 202 ALA A O 1
ATOM 1582 N N . ARG A 1 203 ? 0.999 5.306 8.427 1.00 72.44 203 ARG A N 1
ATOM 1583 C CA . ARG A 1 203 ? 2.262 4.554 8.459 1.00 72.44 203 ARG A CA 1
ATOM 1584 C C . ARG A 1 203 ? 2.752 4.312 7.041 1.00 72.44 203 ARG A C 1
ATOM 1586 O O . ARG A 1 203 ? 1.968 4.350 6.102 1.00 72.44 203 ARG A O 1
ATOM 1593 N N . GLY A 1 204 ? 4.058 4.081 6.899 1.00 69.81 204 GLY A N 1
ATOM 1594 C CA . GLY A 1 204 ? 4.662 3.609 5.651 1.00 69.81 204 GLY A CA 1
ATOM 1595 C C . GLY A 1 204 ? 4.342 4.454 4.416 1.00 69.81 204 GLY A C 1
ATOM 1596 O O . GLY A 1 204 ? 4.135 3.892 3.347 1.00 69.81 204 GLY A O 1
ATOM 1597 N N . LEU A 1 205 ? 4.317 5.789 4.551 1.00 69.12 205 LEU A N 1
ATOM 1598 C CA . LEU A 1 205 ? 3.933 6.726 3.478 1.00 69.12 205 LEU A CA 1
ATOM 1599 C C . LEU A 1 205 ? 4.744 6.557 2.181 1.00 69.12 205 LEU A C 1
ATOM 1601 O O . L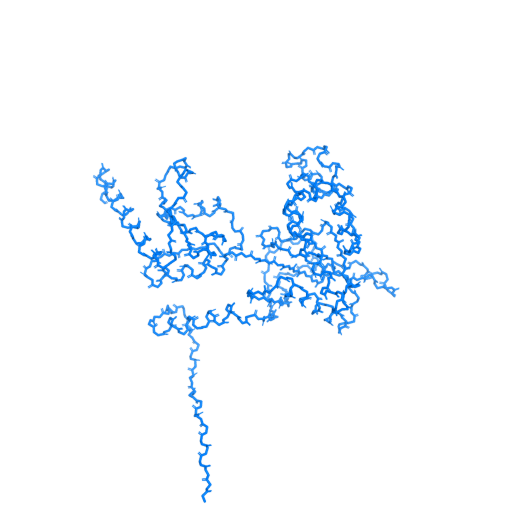EU A 1 205 ? 4.280 6.947 1.112 1.00 69.12 205 LEU A O 1
ATOM 1605 N N . ASP A 1 206 ? 5.937 5.972 2.283 1.00 65.50 206 ASP A N 1
ATOM 1606 C CA . ASP A 1 206 ? 6.845 5.731 1.164 1.00 65.50 206 ASP A CA 1
ATOM 1607 C C . ASP A 1 206 ? 6.601 4.397 0.428 1.00 65.50 206 ASP A C 1
ATOM 1609 O O . ASP A 1 206 ? 7.215 4.172 -0.620 1.00 65.50 206 ASP A O 1
ATOM 1613 N N . TYR A 1 207 ? 5.762 3.494 0.957 1.00 75.88 207 TYR A N 1
ATOM 1614 C CA . TYR A 1 207 ? 5.581 2.156 0.376 1.00 75.88 207 TYR A CA 1
ATOM 1615 C C . TYR A 1 207 ? 4.164 1.574 0.427 1.00 75.88 207 TYR A C 1
ATOM 1617 O O . TYR A 1 207 ? 3.841 0.817 -0.481 1.00 75.88 207 TYR A O 1
ATOM 1625 N N . TYR A 1 208 ? 3.306 1.916 1.394 1.00 86.50 208 TYR A N 1
ATOM 1626 C CA . TYR A 1 208 ? 1.912 1.459 1.352 1.00 86.50 208 TYR A CA 1
ATOM 1627 C C . TYR A 1 208 ? 1.102 2.225 0.303 1.00 86.50 208 TYR A C 1
ATOM 1629 O O . TYR A 1 208 ? 1.252 3.440 0.144 1.00 86.50 208 TYR A O 1
ATOM 1637 N N . THR A 1 209 ? 0.215 1.511 -0.383 1.00 88.00 209 THR A N 1
ATOM 1638 C CA . THR A 1 209 ? -0.625 2.014 -1.482 1.00 88.00 209 THR A CA 1
ATOM 1639 C C . THR A 1 209 ? -2.116 1.771 -1.279 1.00 88.00 209 THR A C 1
ATOM 1641 O O . THR A 1 209 ? -2.916 2.466 -1.901 1.00 88.00 209 THR A O 1
ATOM 1644 N N . GLY A 1 210 ? -2.491 0.843 -0.396 1.00 92.94 210 GLY A N 1
ATOM 1645 C CA . GLY A 1 210 ? -3.884 0.502 -0.103 1.00 92.94 210 GLY A CA 1
ATOM 1646 C C . GLY A 1 210 ? -4.158 0.456 1.396 1.00 92.94 210 GLY A C 1
ATOM 1647 O O . GLY A 1 210 ? -3.892 1.436 2.098 1.00 92.94 210 GLY A O 1
ATOM 1648 N N . LEU A 1 211 ? -4.682 -0.672 1.884 1.00 95.62 211 LEU A N 1
ATOM 1649 C CA . LEU A 1 211 ? -4.926 -0.912 3.306 1.00 95.62 211 LEU A CA 1
ATOM 1650 C C . LEU A 1 211 ? -3.661 -0.669 4.142 1.00 95.62 211 LEU A C 1
ATOM 1652 O O . LEU A 1 211 ? -2.562 -1.062 3.763 1.00 95.62 211 LEU A O 1
ATOM 1656 N N . ILE A 1 212 ? -3.830 -0.058 5.308 1.00 94.50 212 ILE A N 1
ATOM 1657 C CA . ILE A 1 212 ? -2.806 0.114 6.338 1.00 94.50 212 ILE A CA 1
ATOM 1658 C C . ILE A 1 212 ? -3.412 -0.373 7.645 1.00 94.50 212 ILE A C 1
ATOM 1660 O O . ILE A 1 212 ? -4.547 -0.016 7.963 1.00 94.50 212 ILE A O 1
ATOM 1664 N N . TYR A 1 213 ? -2.657 -1.142 8.425 1.00 94.56 213 TYR A N 1
ATOM 1665 C CA . TYR A 1 213 ? -3.123 -1.600 9.723 1.00 94.56 213 TYR A CA 1
ATOM 1666 C C . TYR A 1 213 ? -2.054 -1.580 10.814 1.00 94.56 213 TYR A C 1
ATOM 1668 O O . TYR A 1 213 ? -0.848 -1.690 10.577 1.00 94.56 213 TYR A O 1
ATOM 1676 N N . GLU A 1 214 ? -2.527 -1.439 12.046 1.00 91.81 214 GLU A N 1
ATOM 1677 C CA . GLU A 1 214 ? -1.733 -1.471 13.264 1.00 91.81 214 GLU A CA 1
ATOM 1678 C C . GLU A 1 214 ? -2.482 -2.250 14.347 1.00 91.81 214 GLU A C 1
ATOM 1680 O O . GLU A 1 214 ? -3.616 -1.933 14.697 1.00 91.81 214 GLU A O 1
ATOM 1685 N N . VAL A 1 215 ? -1.832 -3.269 14.897 1.00 90.06 215 VAL A N 1
ATOM 1686 C CA . VAL A 1 215 ? -2.359 -4.119 15.963 1.00 90.06 215 VAL A CA 1
ATOM 1687 C C . VAL A 1 215 ? -1.949 -3.528 17.302 1.00 90.06 215 VAL A C 1
ATOM 1689 O O . VAL A 1 215 ? -0.757 -3.405 17.606 1.00 90.06 215 VAL A O 1
ATOM 1692 N N . VAL A 1 216 ? -2.941 -3.151 18.102 1.00 86.19 216 VAL A N 1
ATOM 1693 C CA . VAL A 1 216 ? -2.750 -2.540 19.416 1.00 86.19 216 VAL A CA 1
ATOM 1694 C C . VAL A 1 216 ? -3.377 -3.444 20.476 1.00 86.19 216 VAL A C 1
ATOM 1696 O O . VAL A 1 216 ? -4.559 -3.769 20.355 1.00 86.19 216 VAL A O 1
ATOM 1699 N N . PRO A 1 217 ? -2.633 -3.847 21.521 1.00 81.44 217 PRO A N 1
ATOM 1700 C CA . PRO A 1 217 ? -3.213 -4.588 22.634 1.00 81.44 217 PRO A CA 1
ATOM 1701 C C . PRO A 1 217 ? -4.281 -3.753 23.335 1.00 81.44 217 PRO A C 1
ATOM 1703 O O . PRO A 1 217 ? -4.084 -2.563 23.595 1.00 81.44 217 PRO A O 1
ATOM 1706 N N . LEU A 1 218 ? -5.409 -4.374 23.658 1.00 78.25 218 LEU A N 1
ATOM 1707 C CA . LEU A 1 218 ? -6.418 -3.746 24.494 1.00 78.25 218 LEU A CA 1
ATOM 1708 C C . LEU A 1 218 ? -5.941 -3.728 25.956 1.00 78.25 218 LEU A C 1
ATOM 1710 O O . LEU A 1 218 ? -5.208 -4.626 26.379 1.00 78.25 218 LEU A O 1
ATOM 1714 N N . PRO A 1 219 ? -6.335 -2.711 26.745 1.00 69.12 219 PRO A N 1
ATOM 1715 C CA . PRO A 1 219 ? -6.026 -2.666 28.165 1.00 69.12 219 PRO A CA 1
ATOM 1716 C C . PRO A 1 219 ? -6.491 -3.942 28.862 1.00 69.12 219 PRO A C 1
ATOM 1718 O O . PRO A 1 219 ? -7.663 -4.318 28.772 1.00 69.12 219 PRO A O 1
ATOM 1721 N N . ASP A 1 220 ? -5.580 -4.576 29.593 1.00 65.56 220 ASP A N 1
ATOM 1722 C CA . ASP A 1 220 ? -5.918 -5.715 30.432 1.00 65.56 220 ASP A CA 1
ATOM 1723 C C . ASP A 1 220 ? -6.872 -5.241 31.538 1.00 65.56 220 ASP A C 1
ATOM 1725 O O . ASP A 1 220 ? -6.483 -4.493 32.442 1.00 65.56 220 ASP A O 1
ATOM 1729 N N . ARG A 1 221 ? -8.134 -5.687 31.474 1.00 60.78 221 ARG A N 1
ATOM 1730 C CA . ARG A 1 221 ? -9.169 -5.355 32.469 1.00 60.78 221 ARG A CA 1
ATOM 1731 C C . ARG A 1 221 ? -8.787 -5.809 33.880 1.00 60.78 221 ARG A C 1
ATOM 1733 O O . ARG A 1 221 ? -9.337 -5.292 34.848 1.00 60.78 221 ARG A O 1
ATOM 1740 N N . THR A 1 222 ? -7.856 -6.755 34.001 1.00 60.25 222 THR A N 1
ATOM 1741 C CA . THR A 1 222 ? -7.377 -7.297 35.276 1.00 60.25 222 THR A CA 1
ATOM 1742 C C . THR A 1 222 ? -6.092 -6.636 35.772 1.00 60.25 222 THR A C 1
ATOM 1744 O O . THR A 1 222 ? -5.808 -6.697 36.969 1.00 60.25 222 THR A O 1
ATOM 1747 N N . ASN A 1 223 ? -5.332 -5.957 34.903 1.00 56.09 223 ASN A N 1
ATOM 1748 C CA . ASN A 1 223 ? -4.075 -5.313 35.284 1.00 56.09 223 ASN A CA 1
ATOM 1749 C C . ASN A 1 223 ? -3.843 -3.959 34.573 1.00 56.09 223 ASN A C 1
ATOM 1751 O O . ASN A 1 223 ? -3.102 -3.878 33.586 1.00 56.09 223 ASN A O 1
ATOM 1755 N N . PRO A 1 224 ? -4.397 -2.856 35.120 1.00 55.41 224 PRO A N 1
ATOM 1756 C CA . PRO A 1 224 ? -4.361 -1.528 34.505 1.00 55.41 224 PRO A CA 1
ATOM 1757 C C . PRO A 1 224 ? -2.955 -0.951 34.277 1.00 55.41 224 PRO A C 1
ATOM 1759 O O . PRO A 1 224 ? -2.791 -0.058 33.448 1.00 55.41 224 PRO A O 1
ATOM 1762 N N . GLN A 1 225 ? -1.924 -1.448 34.972 1.00 52.06 225 GLN A N 1
ATOM 1763 C CA . GLN A 1 225 ? -0.539 -0.993 34.785 1.00 52.06 225 GLN A CA 1
ATOM 1764 C C . GLN A 1 225 ? 0.105 -1.512 33.489 1.00 52.06 225 GLN A C 1
ATOM 1766 O O . GLN A 1 225 ? 1.092 -0.936 33.037 1.00 52.06 225 GLN A O 1
ATOM 1771 N N . ARG A 1 226 ? -0.450 -2.558 32.855 1.00 51.44 226 ARG A N 1
ATOM 1772 C CA . ARG A 1 226 ? 0.003 -3.049 31.539 1.00 51.44 226 ARG A CA 1
ATOM 1773 C C . ARG A 1 226 ? -0.614 -2.299 30.353 1.00 51.44 226 ARG A C 1
ATOM 1775 O O . ARG A 1 226 ? -0.242 -2.570 29.221 1.00 51.44 226 ARG A O 1
ATOM 1782 N N . SER A 1 227 ? -1.509 -1.340 30.583 1.00 49.84 227 SER A N 1
ATOM 1783 C CA . SER A 1 227 ? -2.384 -0.747 29.552 1.00 49.84 227 SER A CA 1
ATOM 1784 C C . SER A 1 227 ? -1.713 0.188 28.534 1.00 49.84 227 SER A C 1
ATOM 1786 O O . SER A 1 227 ? -2.395 0.735 27.674 1.00 49.84 227 SER A O 1
ATOM 1788 N N . GLN A 1 228 ? -0.399 0.406 28.621 1.00 51.66 228 GLN A N 1
ATOM 1789 C CA . GLN A 1 228 ? 0.365 1.255 27.697 1.00 51.66 228 GLN A CA 1
ATOM 1790 C C . GLN A 1 228 ? 1.455 0.449 26.986 1.00 51.66 228 GLN A C 1
ATOM 1792 O O . GLN A 1 228 ? 2.643 0.768 27.037 1.00 51.66 228 GLN A O 1
ATOM 1797 N N . VAL A 1 229 ? 1.056 -0.628 26.313 1.00 57.47 229 VAL A N 1
ATOM 1798 C CA . VAL A 1 229 ? 1.933 -1.268 25.330 1.00 57.47 229 VAL A CA 1
ATOM 1799 C C . VAL A 1 229 ? 1.667 -0.598 23.986 1.00 57.47 229 VAL A C 1
ATOM 1801 O O . VAL A 1 229 ? 0.518 -0.463 23.570 1.00 57.47 229 VAL A O 1
ATOM 1804 N N . GLY A 1 230 ? 2.726 -0.125 23.326 1.00 66.69 230 GLY A N 1
ATOM 1805 C CA . GLY A 1 230 ? 2.632 0.326 21.937 1.00 66.69 230 GLY A CA 1
ATOM 1806 C C . GLY A 1 230 ? 2.191 -0.811 21.007 1.00 66.69 230 GLY A C 1
ATOM 1807 O O . GLY A 1 230 ? 1.978 -1.942 21.441 1.00 66.69 230 GLY A O 1
ATOM 1808 N N . SER A 1 231 ? 2.070 -0.516 19.715 1.00 81.38 231 SER A N 1
ATOM 1809 C CA . SER A 1 231 ? 1.721 -1.526 18.710 1.00 81.38 231 SER A CA 1
ATOM 1810 C C . SER A 1 231 ? 2.590 -2.786 18.803 1.00 81.38 231 SER A C 1
ATOM 1812 O O . SER A 1 231 ? 3.808 -2.706 18.987 1.00 81.38 231 SER A O 1
ATOM 1814 N N . VAL A 1 232 ? 1.937 -3.941 18.663 1.00 84.50 232 VAL A N 1
ATOM 1815 C CA . VAL A 1 232 ? 2.552 -5.282 18.672 1.00 84.50 232 VAL A CA 1
ATOM 1816 C C . VAL A 1 232 ? 2.624 -5.911 17.281 1.00 84.50 232 VAL A C 1
ATOM 1818 O O . VAL A 1 232 ? 3.266 -6.939 17.100 1.00 84.50 232 VAL A O 1
ATOM 1821 N N . GLY A 1 233 ? 1.998 -5.275 16.295 1.00 87.06 233 GLY A N 1
ATOM 1822 C CA . GLY A 1 233 ? 2.006 -5.685 14.899 1.00 87.06 233 GLY A CA 1
ATOM 1823 C C . GLY A 1 233 ? 1.582 -4.528 14.004 1.00 87.06 233 GLY A C 1
ATOM 1824 O O . GLY A 1 233 ? 0.868 -3.622 14.435 1.00 87.06 233 GLY A O 1
ATOM 1825 N N . ALA A 1 234 ? 2.040 -4.533 12.760 1.00 90.88 234 ALA A N 1
ATOM 1826 C CA . ALA A 1 234 ? 1.650 -3.557 11.752 1.00 90.88 234 ALA A CA 1
ATOM 1827 C C . ALA A 1 234 ? 1.858 -4.151 10.361 1.00 90.88 234 ALA A C 1
ATOM 1829 O O . ALA A 1 234 ? 2.656 -5.071 10.197 1.00 90.88 234 ALA A O 1
ATOM 1830 N N . GLY A 1 235 ? 1.179 -3.588 9.373 1.00 91.31 235 GLY A N 1
ATOM 1831 C CA . GLY A 1 235 ? 1.314 -4.001 7.986 1.00 91.31 235 GLY A CA 1
ATOM 1832 C C . GLY A 1 235 ? 0.403 -3.190 7.077 1.00 91.31 235 GLY A C 1
ATOM 1833 O O . GLY A 1 235 ? -0.145 -2.158 7.480 1.00 91.31 235 GLY A O 1
ATOM 1834 N N . GLY A 1 236 ? 0.268 -3.642 5.840 1.00 92.69 236 GLY A N 1
ATOM 1835 C CA . GLY A 1 236 ? -0.564 -2.995 4.840 1.00 92.69 236 GLY A CA 1
ATOM 1836 C C . GLY A 1 236 ? -0.234 -3.461 3.431 1.00 92.69 236 GLY A C 1
ATOM 1837 O O . GLY A 1 236 ? 0.746 -4.168 3.213 1.00 92.69 236 GLY A O 1
ATOM 1838 N N . ARG A 1 237 ? -1.041 -3.022 2.472 1.00 92.44 237 ARG A N 1
ATOM 1839 C CA . ARG A 1 237 ? -0.871 -3.283 1.044 1.00 92.44 237 ARG A CA 1
ATOM 1840 C C . ARG A 1 237 ? 0.174 -2.342 0.459 1.00 92.44 237 ARG A C 1
ATOM 1842 O O . ARG A 1 237 ? 0.063 -1.123 0.613 1.00 92.44 237 ARG A O 1
ATOM 1849 N N . TYR A 1 238 ? 1.179 -2.898 -0.211 1.00 86.88 238 TYR A N 1
ATOM 1850 C CA . TYR A 1 238 ? 2.288 -2.164 -0.826 1.00 86.88 238 TYR A CA 1
ATOM 1851 C C . TYR A 1 238 ? 2.452 -2.546 -2.303 1.00 86.88 238 TYR A C 1
ATOM 1853 O O . TYR A 1 238 ? 3.448 -3.123 -2.733 1.00 86.88 238 TYR A O 1
ATOM 1861 N N . ASP A 1 239 ? 1.459 -2.189 -3.106 1.00 82.81 239 ASP A N 1
ATOM 1862 C CA . ASP A 1 239 ? 1.520 -2.391 -4.548 1.00 82.81 239 ASP A CA 1
ATOM 1863 C C . ASP A 1 239 ? 2.565 -1.464 -5.177 1.00 82.81 239 ASP A C 1
ATOM 1865 O O . ASP A 1 239 ? 2.799 -0.329 -4.755 1.00 82.81 239 ASP A O 1
ATOM 1869 N N . GLY A 1 240 ? 3.220 -1.937 -6.226 1.00 77.56 240 GLY A N 1
ATOM 1870 C CA . GLY A 1 240 ? 4.116 -1.099 -6.995 1.00 77.56 240 GLY A CA 1
ATOM 1871 C C . GLY A 1 240 ? 4.889 -1.884 -8.028 1.00 77.56 240 GLY A C 1
ATOM 1872 O O . GLY A 1 240 ? 4.951 -3.108 -8.030 1.00 77.56 240 GLY A O 1
ATOM 1873 N N . LEU A 1 241 ? 5.562 -1.149 -8.901 1.00 73.25 241 LEU A N 1
ATOM 1874 C CA . LEU A 1 241 ? 6.246 -1.735 -10.049 1.00 73.25 241 LEU A CA 1
ATOM 1875 C C . LEU A 1 241 ? 7.637 -2.286 -9.698 1.00 73.25 241 LEU A C 1
ATOM 1877 O O . LEU A 1 241 ? 8.515 -2.298 -10.553 1.00 73.25 241 LEU A O 1
ATOM 1881 N N . LEU A 1 242 ? 7.895 -2.679 -8.442 1.00 77.38 242 LEU A N 1
ATOM 1882 C CA . LEU A 1 242 ? 9.206 -3.213 -8.053 1.00 77.38 242 LEU A CA 1
ATOM 1883 C C . LEU A 1 242 ? 9.492 -4.523 -8.787 1.00 77.38 242 LEU A C 1
ATOM 1885 O O . LEU A 1 242 ? 10.528 -4.634 -9.440 1.00 77.38 242 LEU A O 1
ATOM 1889 N N . PHE A 1 243 ? 8.556 -5.471 -8.732 1.00 77.75 243 PHE A N 1
ATOM 1890 C CA . PHE A 1 243 ? 8.682 -6.744 -9.437 1.00 77.75 243 PHE A CA 1
ATOM 1891 C C . PHE A 1 243 ? 8.786 -6.540 -10.951 1.00 77.75 243 PHE A C 1
ATOM 1893 O O . PHE A 1 243 ? 9.668 -7.110 -11.590 1.00 77.75 243 PHE A O 1
ATOM 1900 N N . GLU A 1 244 ? 7.988 -5.633 -11.515 1.00 81.94 244 GLU A N 1
ATOM 1901 C CA . GLU A 1 244 ? 8.061 -5.297 -12.940 1.00 81.94 244 GLU A CA 1
ATOM 1902 C C . GLU A 1 244 ? 9.400 -4.652 -13.328 1.00 81.94 244 GLU A C 1
ATOM 1904 O O . GLU A 1 244 ? 10.002 -5.018 -14.338 1.00 81.94 244 GLU A O 1
ATOM 1909 N N . ARG A 1 245 ? 9.949 -3.754 -12.496 1.00 85.69 245 ARG A N 1
ATOM 1910 C CA . ARG A 1 245 ? 11.302 -3.203 -12.696 1.00 85.69 245 ARG A CA 1
ATOM 1911 C C . ARG A 1 245 ? 12.366 -4.294 -12.648 1.00 85.69 245 ARG A C 1
ATOM 1913 O O . ARG A 1 245 ? 13.268 -4.278 -13.482 1.00 85.69 245 ARG A O 1
ATOM 1920 N N . MET A 1 246 ? 12.259 -5.238 -11.712 1.00 83.00 246 MET A N 1
ATOM 1921 C CA . MET A 1 246 ? 13.171 -6.382 -11.623 1.00 83.00 246 MET A CA 1
ATOM 1922 C C . MET A 1 246 ? 13.101 -7.244 -12.887 1.00 83.00 246 MET A C 1
ATOM 1924 O O . MET A 1 246 ? 14.140 -7.604 -13.443 1.00 83.00 246 MET A O 1
ATOM 1928 N N . ARG A 1 247 ? 11.890 -7.525 -13.379 1.00 83.94 247 ARG A N 1
ATOM 1929 C CA . ARG A 1 247 ? 11.654 -8.298 -14.603 1.00 83.94 247 ARG A CA 1
ATOM 1930 C C . ARG A 1 247 ? 12.250 -7.617 -15.836 1.00 83.94 247 ARG A C 1
ATOM 1932 O O . ARG A 1 247 ? 12.981 -8.246 -16.595 1.00 83.94 247 ARG A O 1
ATOM 1939 N N . VAL A 1 248 ? 12.012 -6.318 -15.997 1.00 87.62 248 VAL A N 1
ATOM 1940 C CA . VAL A 1 248 ? 12.560 -5.522 -17.106 1.00 87.62 248 VAL A CA 1
ATOM 1941 C C . VAL A 1 248 ? 14.087 -5.434 -17.039 1.00 87.62 248 VAL A C 1
ATOM 1943 O O . VAL A 1 248 ? 14.761 -5.660 -18.044 1.00 87.62 248 VAL A O 1
ATOM 1946 N N . ALA A 1 249 ? 14.658 -5.148 -15.865 1.00 87.25 249 ALA A N 1
ATOM 1947 C CA . ALA A 1 249 ? 16.110 -5.093 -15.690 1.00 87.25 249 ALA A CA 1
ATOM 1948 C C . ALA A 1 249 ? 16.767 -6.430 -16.059 1.00 87.25 249 ALA A C 1
ATOM 1950 O O . ALA A 1 249 ? 17.786 -6.458 -16.748 1.00 87.25 249 ALA A O 1
ATOM 1951 N N . ARG A 1 250 ? 16.130 -7.542 -15.684 1.00 82.81 250 ARG A N 1
ATOM 1952 C CA . ARG A 1 250 ? 16.570 -8.890 -16.037 1.00 82.81 250 ARG A CA 1
ATOM 1953 C C . ARG A 1 250 ? 16.557 -9.153 -17.542 1.00 82.81 250 ARG A C 1
ATOM 1955 O O . ARG A 1 250 ? 17.516 -9.721 -18.060 1.00 82.81 250 ARG A O 1
ATOM 1962 N N . GLU A 1 251 ? 15.499 -8.764 -18.249 1.00 86.06 251 GLU A N 1
ATOM 1963 C CA . GLU A 1 251 ? 15.431 -8.894 -19.713 1.00 86.06 251 GLU A CA 1
ATOM 1964 C C . GLU A 1 251 ? 16.561 -8.126 -20.402 1.00 86.06 251 GLU A C 1
ATOM 1966 O O . GLU A 1 251 ? 17.209 -8.647 -21.313 1.00 86.06 251 GLU A O 1
ATOM 1971 N N . LEU A 1 252 ? 16.852 -6.915 -19.920 1.00 87.81 252 LEU A N 1
ATOM 1972 C CA . LEU A 1 252 ? 17.974 -6.117 -20.406 1.00 87.81 252 LEU A CA 1
ATOM 1973 C C . LEU A 1 252 ? 19.314 -6.812 -20.123 1.00 87.81 252 LEU A C 1
ATOM 1975 O O . LEU A 1 252 ? 20.123 -6.954 -21.042 1.00 87.81 252 LEU A O 1
ATOM 1979 N N . TRP A 1 253 ? 19.528 -7.330 -18.909 1.00 86.44 253 TRP A N 1
ATOM 1980 C CA . TRP A 1 253 ? 20.746 -8.074 -18.566 1.00 86.44 253 TRP A CA 1
ATOM 1981 C C . TRP A 1 253 ? 20.957 -9.292 -19.470 1.00 86.44 253 TRP A C 1
ATOM 1983 O O . TRP A 1 253 ? 22.067 -9.509 -19.955 1.00 86.44 253 TRP A O 1
ATOM 1993 N N . ARG A 1 254 ? 19.893 -10.044 -19.781 1.00 80.00 254 ARG A N 1
ATOM 1994 C CA . ARG A 1 254 ? 19.953 -11.175 -20.725 1.00 80.00 254 ARG A CA 1
ATOM 1995 C C . ARG A 1 254 ? 20.337 -10.777 -22.133 1.00 80.00 254 ARG A C 1
ATOM 1997 O O . ARG A 1 254 ? 21.034 -11.520 -22.816 1.00 80.00 254 ARG A O 1
ATOM 2004 N N . ALA A 1 255 ? 19.899 -9.601 -22.560 1.00 87.50 255 ALA A N 1
ATOM 2005 C CA . ALA A 1 255 ? 20.286 -9.034 -23.838 1.00 87.50 255 ALA A CA 1
ATOM 2006 C C . ALA A 1 255 ? 21.724 -8.477 -23.846 1.00 87.50 255 ALA A C 1
ATOM 2008 O O . ALA A 1 255 ? 22.134 -7.895 -24.856 1.00 87.50 255 ALA A O 1
ATOM 2009 N N . GLY A 1 256 ? 22.478 -8.629 -22.749 1.00 85.00 256 GLY A N 1
ATOM 2010 C CA . GLY A 1 256 ? 23.820 -8.077 -22.567 1.00 85.00 256 GLY A CA 1
ATOM 2011 C C . GLY A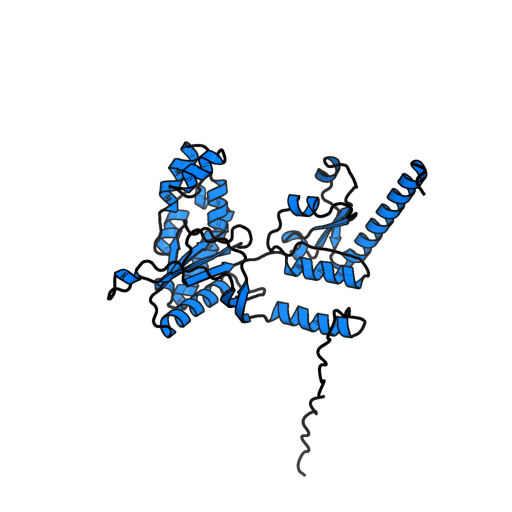 1 256 ? 23.829 -6.574 -22.279 1.00 85.00 256 GLY A C 1
ATOM 2012 O O . GLY A 1 256 ? 24.866 -5.925 -22.415 1.00 85.00 256 GLY A O 1
ATOM 2013 N N . ILE A 1 257 ? 22.683 -5.993 -21.916 1.00 88.06 257 ILE A N 1
ATOM 2014 C CA . ILE A 1 257 ? 22.531 -4.565 -21.643 1.00 88.06 257 ILE A CA 1
ATOM 2015 C C . ILE A 1 257 ? 22.646 -4.348 -20.136 1.00 88.06 257 ILE A C 1
ATOM 2017 O O . ILE A 1 257 ? 21.870 -4.889 -19.354 1.00 88.06 257 ILE A O 1
ATOM 2021 N N . ARG A 1 258 ? 23.612 -3.528 -19.714 1.00 86.62 258 ARG A N 1
ATOM 2022 C CA . ARG A 1 258 ? 23.748 -3.134 -18.306 1.00 86.62 258 ARG A CA 1
ATOM 2023 C C . ARG A 1 258 ? 22.593 -2.211 -17.926 1.00 86.62 258 ARG A C 1
ATOM 2025 O O . ARG A 1 258 ? 22.436 -1.157 -18.537 1.00 86.62 258 ARG A O 1
ATOM 2032 N N . ALA A 1 259 ? 21.820 -2.614 -16.927 1.00 88.75 259 ALA A N 1
ATOM 2033 C CA . ALA A 1 259 ? 20.666 -1.880 -16.423 1.00 88.75 259 ALA A CA 1
ATOM 2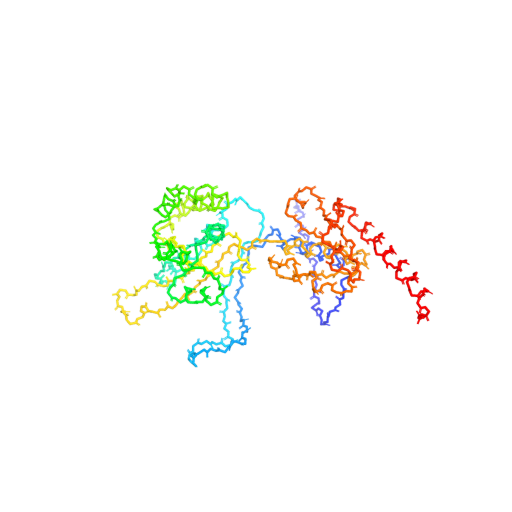034 C C . ALA A 1 259 ? 20.678 -1.842 -14.891 1.00 88.75 259 ALA A C 1
ATOM 2036 O O . ALA A 1 259 ? 21.158 -2.775 -14.250 1.00 88.75 259 ALA A O 1
ATOM 2037 N N . GLU A 1 260 ? 20.122 -0.782 -14.318 1.00 86.12 260 GLU A N 1
ATOM 2038 C CA . GLU A 1 260 ? 19.941 -0.606 -12.876 1.00 86.12 260 GLU A CA 1
ATOM 2039 C C . GLU A 1 260 ? 18.516 -0.111 -12.608 1.00 86.12 260 GLU A C 1
ATOM 2041 O O . GLU A 1 260 ? 17.883 0.489 -13.478 1.00 86.12 260 GLU A O 1
ATOM 2046 N N . PHE A 1 261 ? 17.996 -0.364 -11.407 1.00 86.50 261 PHE A N 1
ATOM 2047 C CA . PHE A 1 261 ? 16.672 0.097 -10.992 1.00 86.50 261 PHE A CA 1
ATOM 2048 C C . PHE A 1 261 ? 16.651 0.427 -9.497 1.00 86.50 261 PHE A C 1
ATOM 2050 O O . PHE A 1 261 ? 17.443 -0.088 -8.710 1.00 86.50 261 PHE A O 1
ATOM 2057 N N . THR A 1 262 ? 15.711 1.280 -9.081 1.00 81.56 262 THR A N 1
ATOM 2058 C CA . THR A 1 262 ? 15.512 1.584 -7.658 1.00 81.56 262 THR A CA 1
ATOM 2059 C C . THR A 1 262 ? 14.648 0.510 -6.998 1.00 81.56 262 THR A C 1
ATOM 2061 O O . THR A 1 262 ? 13.501 0.298 -7.399 1.00 81.56 262 THR A O 1
ATOM 2064 N N . ALA A 1 263 ? 15.167 -0.109 -5.933 1.00 74.44 263 ALA A N 1
ATOM 2065 C CA . ALA A 1 263 ? 14.500 -1.175 -5.177 1.00 74.44 263 ALA A CA 1
ATOM 2066 C C . ALA A 1 263 ? 13.411 -0.689 -4.189 1.00 74.44 263 ALA A C 1
ATOM 2068 O O . ALA A 1 263 ? 12.972 -1.435 -3.321 1.00 74.44 263 ALA A O 1
ATOM 2069 N N . LYS A 1 264 ? 12.976 0.572 -4.289 1.00 73.75 264 LYS A N 1
ATOM 2070 C CA . LYS A 1 264 ? 11.838 1.098 -3.513 1.00 73.75 264 LYS A CA 1
ATOM 2071 C C . LYS A 1 264 ? 10.538 0.723 -4.208 1.00 73.75 264 LYS A C 1
ATOM 2073 O O . LYS A 1 264 ? 10.537 0.673 -5.429 1.00 73.75 264 LYS A O 1
ATOM 2078 N N . VAL A 1 265 ? 9.441 0.549 -3.472 1.00 70.12 265 VAL A N 1
ATOM 2079 C CA . VAL A 1 265 ? 8.109 0.262 -4.042 1.00 70.12 265 VAL A CA 1
ATOM 2080 C C . VAL A 1 265 ? 7.613 1.445 -4.887 1.00 70.12 265 VAL A C 1
ATOM 2082 O O . VAL A 1 265 ? 7.404 1.287 -6.094 1.00 70.12 265 VAL A O 1
ATOM 2085 N N . LYS A 1 266 ? 7.580 2.652 -4.299 1.00 69.31 266 LYS A N 1
ATOM 2086 C CA . LYS A 1 266 ? 7.128 3.902 -4.940 1.00 69.31 266 LYS A CA 1
ATOM 2087 C C . LYS A 1 266 ? 8.257 4.950 -5.036 1.00 69.31 266 LYS A C 1
ATOM 2089 O O . LYS A 1 266 ? 8.280 5.934 -4.294 1.00 69.31 266 LYS A O 1
ATOM 2094 N N . PRO A 1 267 ? 9.262 4.750 -5.908 1.00 73.19 267 PRO A N 1
ATOM 2095 C CA . PRO A 1 267 ? 10.378 5.679 -6.027 1.00 73.19 267 PRO A CA 1
ATOM 2096 C C . PRO A 1 267 ? 9.929 7.011 -6.647 1.00 73.19 267 PRO A C 1
ATOM 2098 O O . PRO A 1 267 ? 9.285 7.041 -7.694 1.00 73.19 267 PRO A O 1
ATOM 2101 N N . ARG A 1 268 ? 10.310 8.140 -6.038 1.00 73.25 268 ARG A N 1
ATOM 2102 C CA . ARG A 1 268 ? 9.977 9.471 -6.574 1.00 73.25 268 ARG A CA 1
ATOM 2103 C C . ARG A 1 268 ? 10.695 9.694 -7.915 1.00 73.25 268 ARG A C 1
ATOM 2105 O O . ARG A 1 268 ? 11.923 9.587 -7.932 1.00 73.25 268 ARG A O 1
ATOM 2112 N N . PRO A 1 269 ? 9.998 10.046 -9.014 1.00 71.25 269 PRO A N 1
ATOM 2113 C CA . PRO A 1 269 ? 10.616 10.191 -10.336 1.00 71.25 269 PRO A CA 1
ATOM 2114 C C . PRO A 1 269 ? 11.833 11.124 -10.352 1.00 71.25 269 PRO A C 1
ATOM 2116 O O . PRO A 1 269 ? 12.882 10.753 -10.865 1.00 71.25 269 PRO A O 1
ATOM 2119 N N . ALA A 1 270 ? 11.747 12.288 -9.700 1.00 71.88 270 ALA A N 1
ATOM 2120 C CA . ALA A 1 270 ? 12.859 13.241 -9.629 1.00 71.88 270 ALA A CA 1
ATOM 2121 C C . ALA A 1 270 ? 14.127 12.644 -8.988 1.00 71.88 270 ALA A C 1
ATOM 2123 O O . ALA A 1 270 ? 15.234 12.867 -9.470 1.00 71.88 270 ALA A O 1
ATOM 2124 N N . GLN A 1 271 ? 13.976 11.841 -7.929 1.00 72.38 271 GLN A N 1
ATOM 2125 C CA . GLN A 1 271 ? 15.114 11.174 -7.287 1.00 72.38 271 GLN A CA 1
ATOM 2126 C C . GLN A 1 271 ? 15.724 10.104 -8.196 1.00 72.38 271 GLN A C 1
ATOM 2128 O O . GLN A 1 271 ? 16.942 9.955 -8.214 1.00 72.38 271 GLN A O 1
ATOM 2133 N N . GLN A 1 272 ? 14.896 9.396 -8.970 1.00 73.62 272 GLN A N 1
ATOM 2134 C CA . GLN A 1 272 ? 15.369 8.396 -9.929 1.00 73.62 272 GLN A CA 1
ATOM 2135 C C . GLN A 1 272 ? 16.186 9.041 -11.050 1.00 73.62 272 GLN A C 1
ATOM 2137 O O . GLN A 1 272 ? 17.295 8.594 -11.326 1.00 73.62 272 GLN A O 1
ATOM 2142 N N . PHE A 1 273 ? 15.688 10.134 -11.638 1.00 74.06 273 PHE A N 1
ATOM 2143 C CA . PHE A 1 273 ? 16.425 10.854 -12.679 1.00 74.06 273 PHE A CA 1
ATOM 2144 C C . PHE A 1 273 ? 17.742 11.434 -12.151 1.00 74.06 273 PHE A C 1
ATOM 2146 O O . PHE A 1 273 ? 18.776 11.309 -12.808 1.00 74.06 273 PHE A O 1
ATOM 2153 N N . ASN A 1 274 ? 17.742 11.977 -10.930 1.00 72.56 274 ASN A N 1
ATOM 2154 C CA . ASN A 1 274 ? 18.960 12.472 -10.289 1.00 72.56 274 ASN A CA 1
ATOM 2155 C C . ASN A 1 274 ? 19.983 11.361 -10.003 1.00 72.56 274 ASN A C 1
ATOM 2157 O O . ASN A 1 274 ? 21.180 11.611 -10.097 1.00 72.56 274 ASN A O 1
ATOM 2161 N N . ALA A 1 275 ? 19.536 10.149 -9.664 1.00 71.50 275 ALA A N 1
ATOM 2162 C CA . ALA A 1 275 ? 20.421 9.001 -9.457 1.00 71.50 275 ALA A CA 1
ATOM 2163 C C . ALA A 1 275 ? 20.957 8.417 -10.778 1.00 71.50 275 ALA A C 1
ATOM 2165 O O . ALA A 1 275 ? 22.017 7.803 -10.787 1.00 71.50 275 ALA A O 1
ATOM 2166 N N . SER A 1 276 ? 20.266 8.643 -11.900 1.00 71.81 276 SER A N 1
ATOM 2167 C CA . SER A 1 276 ? 20.649 8.156 -13.234 1.00 71.81 276 SER A CA 1
ATOM 2168 C C . SER A 1 276 ? 21.691 9.027 -13.961 1.00 71.81 276 SER A C 1
ATOM 2170 O O . SER A 1 276 ? 21.752 9.040 -15.190 1.00 71.81 276 SER A O 1
ATOM 2172 N N . GLN A 1 277 ? 22.520 9.782 -13.231 1.00 71.31 277 GLN A N 1
ATOM 2173 C CA . GLN A 1 277 ? 23.551 10.622 -13.850 1.00 71.31 277 GLN A CA 1
ATOM 2174 C C . GLN A 1 277 ? 24.544 9.786 -14.669 1.00 71.31 277 GLN A C 1
ATOM 2176 O O . GLN A 1 277 ? 25.087 8.792 -14.199 1.00 71.31 277 GLN A O 1
ATOM 2181 N N . GLY A 1 278 ? 24.782 10.201 -15.916 1.00 74.44 278 GLY A N 1
ATOM 2182 C CA . GLY A 1 278 ? 25.659 9.486 -16.850 1.00 74.44 278 GLY A CA 1
ATOM 2183 C C . GLY A 1 278 ? 25.012 8.280 -17.544 1.00 74.44 278 GLY A C 1
ATOM 2184 O O . GLY A 1 278 ? 25.651 7.655 -18.393 1.00 74.44 278 GLY A O 1
ATOM 2185 N N . VAL A 1 279 ? 23.748 7.969 -17.239 1.00 83.38 279 VAL A N 1
ATOM 2186 C CA . VAL A 1 279 ? 22.980 6.932 -17.934 1.00 83.38 279 VAL A CA 1
ATOM 2187 C C . VAL A 1 279 ? 22.336 7.539 -19.190 1.00 83.38 279 VAL A C 1
ATOM 2189 O O . VAL A 1 279 ? 21.657 8.553 -19.082 1.00 83.38 279 VAL A O 1
ATOM 2192 N N . PRO A 1 280 ? 22.524 6.950 -20.386 1.00 84.88 280 PRO A N 1
ATOM 2193 C CA . PRO A 1 280 ? 22.037 7.525 -21.647 1.00 84.88 280 PRO A CA 1
ATOM 2194 C C . PRO A 1 280 ? 20.579 7.180 -21.989 1.00 84.88 280 PRO A C 1
ATOM 2196 O O . PRO A 1 280 ? 19.996 7.804 -22.871 1.00 84.88 280 PRO A O 1
ATOM 2199 N N . VAL A 1 281 ? 19.988 6.164 -21.352 1.00 88.44 281 VAL A N 1
ATOM 2200 C CA . VAL A 1 281 ? 18.641 5.666 -21.672 1.00 88.44 281 VAL A CA 1
ATOM 2201 C C . VAL A 1 281 ? 17.903 5.312 -20.385 1.00 88.44 281 VAL A C 1
ATOM 2203 O O . VAL A 1 281 ? 18.444 4.609 -19.535 1.00 88.44 281 VAL A O 1
ATOM 2206 N N . ALA A 1 282 ? 16.657 5.762 -20.262 1.00 89.25 282 ALA A N 1
ATOM 2207 C CA . ALA A 1 282 ? 15.728 5.382 -19.208 1.00 89.25 282 ALA A CA 1
ATOM 2208 C C . ALA A 1 282 ? 14.600 4.514 -19.775 1.00 89.25 282 ALA A C 1
ATOM 2210 O O . ALA A 1 282 ? 14.014 4.838 -20.808 1.00 89.25 282 ALA A O 1
ATOM 2211 N N . VAL A 1 283 ? 14.260 3.445 -19.056 1.00 90.25 283 VAL A N 1
ATOM 2212 C CA . VAL A 1 283 ? 13.043 2.660 -19.284 1.00 90.25 283 VAL A CA 1
ATOM 2213 C C . VAL A 1 283 ? 12.074 2.980 -18.152 1.00 90.25 283 VAL A C 1
ATOM 2215 O O . VAL A 1 283 ? 12.386 2.776 -16.981 1.00 90.25 283 VAL A O 1
ATOM 2218 N N . ILE A 1 284 ? 10.919 3.532 -18.504 1.00 88.12 284 ILE A N 1
ATOM 2219 C CA . ILE A 1 284 ? 9.896 4.025 -17.588 1.00 88.12 284 ILE A CA 1
ATOM 2220 C C . ILE A 1 284 ? 8.709 3.071 -17.655 1.00 88.12 284 ILE A C 1
ATOM 2222 O O . ILE A 1 284 ? 8.183 2.778 -18.732 1.00 88.12 284 ILE A O 1
ATOM 2226 N N . LEU A 1 285 ? 8.304 2.596 -16.481 1.00 86.88 285 LEU A N 1
ATOM 2227 C CA . LEU A 1 285 ? 7.165 1.709 -16.304 1.00 86.88 285 LEU A CA 1
ATOM 2228 C C . LEU A 1 285 ? 6.024 2.509 -15.678 1.00 86.88 285 LEU A C 1
ATOM 2230 O O . LEU A 1 285 ? 6.211 3.096 -14.610 1.00 86.88 285 LEU A O 1
ATOM 2234 N N . GLY A 1 286 ? 4.878 2.533 -16.349 1.00 82.31 286 GLY A N 1
ATOM 2235 C CA . GLY A 1 286 ? 3.610 3.016 -15.811 1.00 82.31 286 GLY A CA 1
ATOM 2236 C C . GLY A 1 286 ? 2.595 1.879 -15.811 1.00 82.31 286 GLY A C 1
ATOM 2237 O O . GLY A 1 286 ? 2.711 0.950 -16.611 1.00 82.31 286 GLY A O 1
ATOM 2238 N N . GLU A 1 287 ? 1.648 1.914 -14.876 1.00 76.81 287 GLU A N 1
ATOM 2239 C CA . GLU A 1 287 ? 0.660 0.841 -14.695 1.00 76.81 287 GLU A CA 1
ATOM 2240 C C . GLU A 1 287 ? -0.224 0.674 -15.937 1.00 76.81 287 GLU A C 1
ATOM 2242 O O . GLU A 1 287 ? -0.367 -0.439 -16.439 1.00 76.81 287 GLU A O 1
ATOM 2247 N N . GLU A 1 288 ? -0.736 1.780 -16.487 1.00 76.81 288 GLU A N 1
ATOM 2248 C CA . GLU A 1 288 ? -1.560 1.775 -17.702 1.00 76.81 288 GLU A CA 1
ATOM 2249 C C . GLU A 1 288 ? -0.777 1.277 -18.924 1.00 76.81 288 GLU A C 1
ATOM 2251 O O . GLU A 1 288 ? -1.257 0.417 -19.664 1.00 76.81 288 GLU A O 1
ATOM 2256 N N . GLU A 1 289 ? 0.452 1.773 -19.125 1.00 84.56 289 GLU A N 1
ATOM 2257 C CA . GLU A 1 289 ? 1.306 1.312 -20.221 1.00 84.56 289 GLU A CA 1
ATOM 2258 C C . GLU A 1 289 ? 1.609 -0.187 -20.122 1.00 84.56 289 GLU A C 1
ATOM 2260 O O . GLU A 1 289 ? 1.514 -0.900 -21.122 1.00 84.56 289 GLU A O 1
ATOM 2265 N N . LEU A 1 290 ? 1.949 -0.678 -18.926 1.00 82.62 290 LEU A N 1
ATOM 2266 C CA . LEU A 1 290 ? 2.262 -2.089 -18.711 1.00 82.62 290 LEU A CA 1
ATOM 2267 C C . LEU A 1 290 ? 1.048 -2.987 -18.940 1.00 82.62 290 LEU A C 1
ATOM 2269 O O . LEU A 1 290 ? 1.193 -4.030 -19.579 1.00 82.62 290 LEU A O 1
ATOM 2273 N N . ALA A 1 291 ? -0.137 -2.572 -18.485 1.00 78.62 291 ALA A N 1
ATOM 2274 C CA . ALA A 1 291 ? -1.386 -3.286 -18.747 1.00 78.62 291 ALA A CA 1
ATOM 2275 C C . ALA A 1 291 ? -1.686 -3.382 -20.254 1.00 78.62 291 ALA A C 1
ATOM 2277 O O . ALA A 1 291 ? -2.208 -4.392 -20.722 1.00 78.62 291 ALA A O 1
ATOM 2278 N N . ALA A 1 292 ? -1.286 -2.372 -21.033 1.00 85.44 292 ALA A N 1
ATOM 2279 C CA . ALA A 1 292 ? -1.365 -2.378 -22.494 1.00 85.44 292 ALA A CA 1
ATOM 2280 C C . ALA A 1 292 ? -0.211 -3.139 -23.186 1.00 85.44 292 ALA A C 1
ATOM 2282 O O . ALA A 1 292 ? -0.109 -3.118 -24.415 1.00 85.44 292 ALA A O 1
ATOM 2283 N N . GLY A 1 293 ? 0.683 -3.793 -22.435 1.00 86.50 293 GLY A N 1
ATOM 2284 C CA . GLY A 1 293 ? 1.843 -4.502 -22.983 1.00 86.50 293 GLY A CA 1
ATOM 2285 C C . GLY A 1 293 ? 2.929 -3.571 -23.531 1.00 86.50 293 GLY A C 1
ATOM 2286 O O . GLY A 1 293 ? 3.692 -3.951 -24.424 1.00 86.50 293 GLY A O 1
ATOM 2287 N N . GLN A 1 294 ? 3.015 -2.343 -23.018 1.00 91.00 294 GLN A N 1
ATOM 2288 C CA . GLN A 1 294 ? 3.925 -1.298 -23.480 1.00 91.00 294 GLN A CA 1
ATOM 2289 C C . GLN A 1 294 ? 4.826 -0.775 -22.358 1.00 91.00 294 GLN A C 1
ATOM 2291 O O . GLN A 1 294 ? 4.553 -0.909 -21.169 1.00 91.00 294 GLN A O 1
ATOM 2296 N N . VAL A 1 295 ? 5.942 -0.171 -22.756 1.00 91.19 295 VAL A N 1
ATOM 2297 C CA . VAL A 1 295 ? 6.884 0.542 -21.888 1.00 91.19 295 VAL A CA 1
ATOM 2298 C C . VAL A 1 295 ? 7.360 1.798 -22.573 1.00 91.19 295 VAL A C 1
ATOM 2300 O O . VAL A 1 295 ? 7.384 1.896 -23.798 1.00 91.19 295 VAL A O 1
ATOM 2303 N N . ARG A 1 296 ? 7.772 2.771 -21.774 1.00 90.69 296 ARG A N 1
ATOM 2304 C CA . ARG A 1 296 ? 8.232 4.054 -22.278 1.00 90.69 296 ARG A CA 1
ATOM 2305 C C . ARG A 1 296 ? 9.749 4.098 -22.225 1.00 90.69 296 ARG A C 1
ATOM 2307 O O . ARG A 1 296 ? 10.336 4.009 -21.153 1.00 90.69 296 ARG A O 1
ATOM 2314 N N . VAL A 1 297 ? 10.394 4.223 -23.377 1.00 90.44 297 VAL A N 1
ATOM 2315 C CA . VAL A 1 297 ? 11.852 4.293 -23.492 1.00 90.44 297 VAL A CA 1
ATOM 2316 C C . VAL A 1 297 ? 12.244 5.718 -23.849 1.00 90.44 297 VAL A C 1
ATOM 2318 O O . VAL A 1 297 ? 11.708 6.311 -24.782 1.00 90.44 297 VAL A O 1
ATOM 2321 N N . LYS A 1 298 ? 13.167 6.293 -23.085 1.00 87.62 298 LYS A N 1
ATOM 2322 C CA . LYS A 1 298 ? 13.567 7.691 -23.215 1.00 87.62 298 LYS A CA 1
ATOM 2323 C C . LYS A 1 298 ? 15.079 7.815 -23.283 1.00 87.62 298 LYS A C 1
ATOM 2325 O O . LYS A 1 298 ? 15.780 7.261 -22.441 1.00 87.62 298 LYS A O 1
ATOM 2330 N N . GLN A 1 299 ? 15.578 8.583 -24.244 1.00 84.38 299 GLN A N 1
ATOM 2331 C CA . GLN A 1 299 ? 16.984 8.970 -24.282 1.00 84.38 299 GLN A CA 1
ATOM 2332 C C . GLN A 1 299 ? 17.219 10.105 -23.276 1.00 84.38 299 GLN A C 1
ATOM 2334 O O . GLN A 1 299 ? 16.487 11.094 -23.247 1.00 84.38 299 GLN A O 1
ATOM 2339 N N . LEU A 1 300 ? 18.219 9.949 -22.415 1.00 78.81 300 LEU A N 1
ATOM 2340 C CA . LEU A 1 300 ? 18.619 10.963 -21.448 1.00 78.81 300 LEU A CA 1
ATOM 2341 C C . LEU A 1 300 ? 19.787 11.754 -22.043 1.00 78.81 300 LEU A C 1
ATOM 2343 O O . LEU A 1 300 ? 20.874 11.210 -22.244 1.00 78.81 300 LEU A O 1
ATOM 2347 N N . GLN A 1 301 ? 19.570 13.033 -22.354 1.00 66.69 301 GLN A N 1
ATOM 2348 C CA . GLN A 1 301 ? 20.648 13.906 -22.819 1.00 66.69 301 GLN A CA 1
ATOM 2349 C C . GLN A 1 301 ? 21.514 14.337 -21.633 1.00 66.69 301 GLN A C 1
ATOM 2351 O O . GLN A 1 301 ? 21.021 14.828 -20.616 1.00 66.69 301 GLN A O 1
ATOM 2356 N N . GLY A 1 302 ? 22.825 14.139 -21.762 1.00 52.62 302 GLY A N 1
ATOM 2357 C CA . GLY A 1 302 ? 23.794 14.567 -20.764 1.00 52.62 302 GLY A CA 1
ATOM 2358 C C . GLY A 1 302 ? 23.896 16.088 -20.719 1.00 52.62 302 GLY A C 1
ATOM 2359 O O . GLY A 1 302 ? 24.665 16.664 -21.476 1.00 52.62 302 GLY A O 1
ATOM 2360 N N . GLY A 1 303 ? 23.152 16.728 -19.815 1.00 45.59 303 GLY A N 1
ATOM 2361 C CA . GLY A 1 303 ? 23.481 18.072 -19.329 1.00 45.59 303 GLY A CA 1
ATOM 2362 C C . GLY A 1 303 ? 22.370 19.118 -19.346 1.00 45.59 303 GLY A C 1
ATOM 2363 O O . GLY A 1 303 ? 22.489 20.077 -18.590 1.00 45.59 303 GLY A O 1
ATOM 2364 N N . ASP A 1 304 ? 21.289 18.950 -20.111 1.00 40.59 304 ASP A N 1
ATOM 2365 C CA . ASP A 1 304 ? 20.237 19.974 -20.179 1.00 40.59 304 ASP A CA 1
ATOM 2366 C C . ASP A 1 304 ? 19.009 19.591 -19.336 1.00 40.59 304 ASP A C 1
ATOM 2368 O O . ASP A 1 304 ? 18.212 18.715 -19.689 1.00 40.59 304 ASP A O 1
ATOM 2372 N N . ARG A 1 305 ? 18.892 20.233 -18.168 1.00 44.97 305 ARG A N 1
ATOM 2373 C CA . ARG A 1 305 ? 17.823 19.985 -17.188 1.00 44.97 305 ARG A CA 1
ATOM 2374 C C . ARG A 1 305 ? 16.449 20.438 -17.693 1.00 44.97 305 ARG A C 1
ATOM 2376 O O . ARG A 1 305 ? 15.458 19.907 -17.202 1.00 44.97 305 ARG A O 1
ATOM 2383 N N . ASP A 1 306 ? 16.389 21.334 -18.683 1.00 40.62 306 ASP A N 1
ATOM 2384 C CA . ASP A 1 306 ? 15.135 21.925 -19.168 1.00 40.62 306 ASP A CA 1
ATOM 2385 C C . ASP A 1 306 ? 14.607 21.259 -20.454 1.00 40.62 306 ASP A C 1
ATOM 2387 O O . ASP A 1 306 ? 13.392 21.110 -20.623 1.00 40.62 306 ASP A O 1
ATOM 2391 N N . ALA A 1 307 ? 15.483 20.754 -21.332 1.00 41.94 307 ALA A N 1
ATOM 2392 C CA . ALA A 1 307 ? 15.070 19.993 -22.522 1.00 41.94 307 ALA A CA 1
ATOM 2393 C C . ALA A 1 307 ? 14.523 18.592 -22.173 1.00 41.94 307 ALA A C 1
ATOM 2395 O O . ALA A 1 307 ? 13.584 18.098 -22.805 1.00 41.94 307 ALA A O 1
ATOM 2396 N N . ALA A 1 308 ? 15.044 17.976 -21.106 1.00 45.12 308 ALA A N 1
ATOM 2397 C CA . ALA A 1 308 ? 14.612 16.666 -20.623 1.00 45.12 308 ALA A CA 1
ATOM 2398 C C . ALA A 1 308 ? 13.172 16.649 -20.069 1.00 45.12 308 ALA A C 1
ATOM 2400 O O . ALA A 1 308 ? 12.613 15.571 -19.880 1.00 45.12 308 ALA A O 1
ATOM 2401 N N . VAL A 1 309 ? 12.540 17.799 -19.819 1.00 44.31 309 VAL A N 1
ATOM 2402 C CA . VAL A 1 309 ? 11.190 17.875 -19.229 1.00 44.31 309 VAL A CA 1
ATOM 2403 C C . VAL A 1 309 ? 10.077 17.775 -20.285 1.00 44.31 309 VAL A C 1
ATOM 2405 O O . VAL A 1 309 ? 8.962 17.375 -19.957 1.00 44.31 309 VAL A O 1
ATOM 2408 N N . LYS A 1 310 ? 10.357 18.066 -21.566 1.00 44.22 310 LYS A N 1
ATOM 2409 C CA . LYS A 1 310 ? 9.332 18.076 -22.634 1.00 44.22 310 LYS A CA 1
ATOM 2410 C C . LYS A 1 310 ? 9.212 16.780 -23.434 1.00 44.22 310 LYS A C 1
ATOM 2412 O O . LYS A 1 310 ? 8.131 16.500 -23.949 1.00 44.22 310 LYS A O 1
ATOM 2417 N N . ASP A 1 311 ? 10.270 15.978 -23.526 1.00 60.12 311 ASP A N 1
ATOM 2418 C CA . ASP A 1 311 ? 10.199 14.685 -24.207 1.00 60.12 311 ASP A CA 1
ATOM 2419 C C . ASP A 1 311 ? 9.591 13.625 -23.276 1.00 60.12 311 ASP A C 1
ATOM 2421 O O . ASP A 1 311 ? 10.191 13.227 -22.271 1.00 60.12 311 ASP A O 1
ATOM 2425 N N . LYS A 1 312 ? 8.380 13.160 -23.594 1.00 62.56 312 LYS A N 1
ATOM 2426 C CA . LYS A 1 312 ? 7.718 12.074 -22.859 1.00 62.56 312 LYS A CA 1
ATOM 2427 C C . LYS A 1 312 ? 8.342 10.704 -23.158 1.00 62.56 312 LYS A C 1
ATOM 2429 O O . LYS A 1 312 ? 7.891 9.720 -22.585 1.00 62.56 312 LYS A O 1
ATOM 2434 N N . GLY A 1 313 ? 9.363 10.605 -24.008 1.00 75.50 313 GLY A N 1
ATOM 2435 C CA . GLY A 1 313 ? 9.923 9.331 -24.447 1.00 75.50 313 GLY A CA 1
ATOM 2436 C C . GLY A 1 313 ? 8.975 8.569 -25.375 1.00 75.50 313 GLY A C 1
ATOM 2437 O O . GLY A 1 313 ? 7.786 8.882 -25.497 1.00 75.50 313 GLY A O 1
ATOM 2438 N N . LEU A 1 314 ? 9.508 7.542 -26.025 1.00 86.12 314 LEU A N 1
ATOM 2439 C CA . LEU A 1 314 ? 8.793 6.720 -26.990 1.00 86.12 314 LEU A CA 1
ATOM 2440 C C . LEU A 1 314 ? 8.046 5.587 -26.280 1.00 86.12 314 LEU A C 1
ATOM 2442 O O . LEU A 1 314 ? 8.632 4.869 -25.473 1.00 86.12 314 LEU A O 1
ATOM 2446 N N . LEU A 1 315 ? 6.764 5.406 -26.597 1.00 90.06 315 LEU A N 1
ATOM 2447 C CA . LEU A 1 315 ? 6.024 4.201 -26.218 1.00 90.06 315 LEU A CA 1
ATOM 2448 C C . LEU A 1 315 ? 6.422 3.049 -27.138 1.00 90.06 315 LEU A C 1
ATOM 2450 O O . LEU A 1 315 ? 6.327 3.156 -28.359 1.00 90.06 315 LEU A O 1
ATOM 2454 N N . VAL A 1 316 ? 6.861 1.949 -26.540 1.00 91.50 316 VAL A N 1
ATOM 2455 C CA . VAL A 1 316 ? 7.395 0.772 -27.222 1.00 91.50 316 VAL A CA 1
ATOM 2456 C C . VAL A 1 316 ? 6.666 -0.457 -26.694 1.00 91.50 316 VAL A C 1
ATOM 2458 O O . VAL A 1 316 ? 6.495 -0.612 -25.486 1.00 91.50 316 VAL A O 1
ATOM 2461 N N . ALA A 1 317 ? 6.241 -1.353 -27.584 1.00 92.25 317 ALA A N 1
ATOM 2462 C CA . ALA A 1 317 ? 5.727 -2.660 -27.175 1.00 92.25 317 ALA A CA 1
ATOM 2463 C C . ALA A 1 317 ? 6.802 -3.426 -26.382 1.00 92.25 317 ALA A C 1
ATOM 2465 O O . ALA A 1 317 ? 7.972 -3.403 -26.768 1.00 92.25 317 ALA A O 1
ATOM 2466 N N . ARG A 1 318 ? 6.428 -4.131 -25.304 1.00 90.31 318 ARG A N 1
ATOM 2467 C CA . ARG A 1 318 ? 7.376 -4.862 -24.431 1.00 90.31 318 ARG A CA 1
ATOM 2468 C C . ARG A 1 318 ? 8.310 -5.786 -25.213 1.00 90.31 318 ARG A C 1
ATOM 2470 O O . ARG A 1 318 ? 9.499 -5.832 -24.921 1.00 90.31 318 ARG A O 1
ATOM 2477 N N . GLU A 1 319 ? 7.789 -6.439 -26.247 1.00 90.31 319 GLU A N 1
ATOM 2478 C CA . GLU A 1 319 ? 8.520 -7.342 -27.149 1.00 90.31 319 GLU A CA 1
ATOM 2479 C C . GLU A 1 319 ? 9.660 -6.648 -27.912 1.00 90.31 319 GLU A C 1
ATOM 2481 O O . GLU A 1 319 ? 10.687 -7.260 -28.197 1.00 90.31 319 GLU A O 1
ATOM 2486 N N . LYS A 1 320 ? 9.504 -5.353 -28.215 1.00 92.81 320 LYS A N 1
ATOM 2487 C CA . LYS A 1 320 ? 10.478 -4.538 -28.957 1.00 92.81 320 LYS A CA 1
ATOM 2488 C C . LYS A 1 320 ? 11.398 -3.722 -28.048 1.00 92.81 320 LYS A C 1
ATOM 2490 O O . LYS A 1 320 ? 12.235 -2.969 -28.541 1.00 92.81 320 LYS A O 1
ATOM 2495 N N . LEU A 1 321 ? 11.280 -3.873 -26.724 1.00 92.81 321 LEU A N 1
ATOM 2496 C CA . LEU A 1 321 ? 12.064 -3.108 -25.751 1.00 92.81 321 LEU A CA 1
ATOM 2497 C C . LEU A 1 321 ? 13.574 -3.231 -26.004 1.00 92.81 321 LEU A C 1
ATOM 2499 O O . LEU A 1 321 ? 14.281 -2.227 -26.032 1.00 92.81 321 LEU A O 1
ATOM 2503 N N . ILE A 1 322 ? 14.073 -4.456 -26.180 1.00 92.94 322 ILE A N 1
ATOM 2504 C CA . ILE A 1 322 ?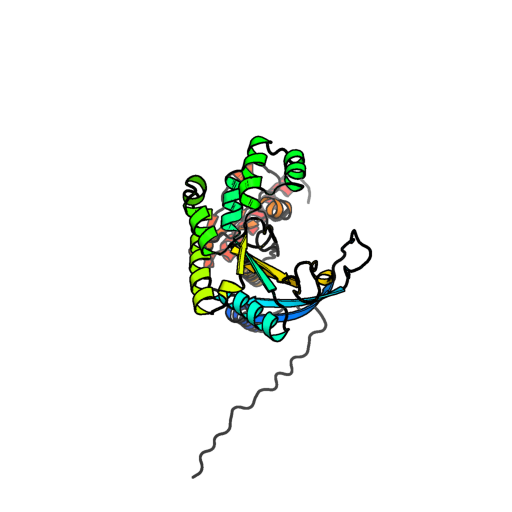 15.512 -4.717 -26.328 1.00 92.94 322 ILE A CA 1
ATOM 2505 C C . ILE A 1 322 ? 16.062 -4.056 -27.598 1.00 92.94 322 ILE A C 1
ATOM 2507 O O . ILE A 1 322 ? 17.148 -3.475 -27.567 1.00 92.94 322 ILE A O 1
ATOM 2511 N N . GLU A 1 323 ? 15.318 -4.142 -28.701 1.00 92.75 323 GLU A N 1
ATOM 2512 C CA . GLU A 1 323 ? 15.690 -3.544 -29.985 1.00 92.75 323 GLU A CA 1
ATOM 2513 C C . GLU A 1 323 ? 15.802 -2.021 -29.862 1.00 92.75 323 GLU A C 1
ATOM 2515 O O . GLU A 1 323 ? 16.839 -1.445 -30.202 1.00 92.75 323 GLU A O 1
ATOM 2520 N N . GLU A 1 324 ? 14.785 -1.375 -29.287 1.00 92.69 324 GLU A N 1
ATOM 2521 C CA . GLU A 1 324 ? 14.770 0.083 -29.174 1.00 92.69 324 GLU A CA 1
ATOM 2522 C C . GLU A 1 324 ? 15.832 0.595 -28.189 1.00 92.69 324 GLU A C 1
ATOM 2524 O O . GLU A 1 324 ? 16.520 1.577 -28.470 1.00 92.69 324 GLU A O 1
ATOM 2529 N N . VAL A 1 325 ? 16.056 -0.098 -27.065 1.00 92.12 325 VAL A N 1
ATOM 2530 C CA . VAL A 1 325 ? 17.126 0.276 -26.124 1.00 92.12 325 VAL A CA 1
ATOM 2531 C C . VAL A 1 325 ? 18.501 0.167 -26.786 1.00 92.12 325 VAL A C 1
ATOM 2533 O O . VAL A 1 325 ? 19.327 1.061 -26.609 1.00 92.12 325 VAL A O 1
ATOM 2536 N N . ARG A 1 326 ? 18.766 -0.877 -27.586 1.00 93.31 326 ARG A N 1
ATOM 2537 C CA . ARG A 1 326 ? 20.038 -1.000 -28.326 1.00 93.31 326 ARG A CA 1
ATOM 2538 C C . ARG A 1 326 ? 20.235 0.149 -29.303 1.00 93.31 326 ARG A C 1
ATOM 2540 O O . ARG A 1 326 ? 21.298 0.767 -29.297 1.00 93.31 326 ARG A O 1
ATOM 2547 N N . LYS A 1 327 ? 19.199 0.476 -30.070 1.00 91.44 327 LYS A N 1
ATOM 2548 C CA . LYS A 1 327 ? 19.212 1.581 -31.030 1.00 91.44 327 LYS A CA 1
ATOM 2549 C C . LYS A 1 327 ? 19.521 2.925 -30.360 1.00 91.44 327 LYS A C 1
ATOM 2551 O O . LYS A 1 327 ? 20.370 3.667 -30.851 1.00 91.44 327 LYS A O 1
ATOM 2556 N N . LEU A 1 328 ? 18.907 3.216 -29.210 1.00 88.00 328 LEU A N 1
ATOM 2557 C CA . LEU A 1 328 ? 19.174 4.450 -28.454 1.00 88.00 328 LEU A CA 1
ATOM 2558 C C . LEU A 1 328 ? 20.561 4.469 -27.793 1.00 88.00 328 LEU A C 1
ATOM 2560 O O . LEU A 1 328 ? 21.185 5.525 -27.650 1.00 88.00 328 LEU A O 1
ATOM 2564 N N . LEU A 1 329 ? 21.078 3.309 -27.385 1.00 87.50 329 LEU A N 1
ATOM 2565 C CA . LEU A 1 329 ? 22.444 3.200 -26.874 1.00 87.50 329 LEU A CA 1
ATOM 2566 C C . LEU A 1 329 ? 23.483 3.440 -27.976 1.00 87.50 329 LEU A C 1
ATOM 2568 O O . LEU A 1 329 ? 24.514 4.060 -27.709 1.00 87.50 329 LEU A O 1
ATOM 2572 N N . GLU A 1 330 ? 23.229 2.968 -29.196 1.00 87.31 330 GLU A N 1
ATOM 2573 C CA . GLU A 1 330 ? 24.079 3.223 -30.361 1.00 87.31 330 GLU A CA 1
ATOM 2574 C C . GLU A 1 330 ? 24.043 4.694 -30.779 1.00 87.31 330 GLU A C 1
ATOM 2576 O O . GLU A 1 330 ? 25.111 5.298 -30.912 1.00 87.31 330 GLU A O 1
ATOM 2581 N N . SER A 1 331 ? 22.860 5.312 -30.879 1.00 84.06 331 SER A N 1
ATOM 2582 C CA . SER A 1 331 ? 22.745 6.746 -31.187 1.00 84.06 331 SER A CA 1
ATOM 2583 C C . SER A 1 331 ? 23.504 7.603 -30.167 1.00 84.06 331 SER A C 1
ATOM 2585 O O . SER A 1 331 ? 24.323 8.442 -30.544 1.00 84.06 331 SER A O 1
ATOM 2587 N N . SER A 1 332 ? 23.351 7.302 -28.874 1.00 79.00 332 SER A N 1
ATOM 2588 C CA . SER A 1 332 ? 24.049 7.997 -27.783 1.00 79.00 332 SER A CA 1
ATOM 2589 C C . SER A 1 332 ? 25.570 7.783 -27.785 1.00 79.00 332 SER A C 1
ATOM 2591 O O . SER A 1 332 ? 26.318 8.586 -27.220 1.00 79.00 332 SER A O 1
ATOM 2593 N N . LYS A 1 333 ? 26.072 6.680 -28.359 1.00 81.38 333 LYS A N 1
ATOM 2594 C CA . LYS A 1 333 ? 27.517 6.470 -28.569 1.00 81.38 333 LYS A CA 1
ATOM 2595 C C . LYS A 1 333 ? 28.023 7.315 -29.736 1.00 81.38 333 LYS A C 1
ATOM 2597 O O . LYS A 1 333 ? 29.043 7.981 -29.593 1.00 81.38 333 LYS A O 1
ATOM 2602 N N . LEU A 1 334 ? 27.302 7.322 -30.859 1.00 76.94 334 LEU A N 1
ATOM 2603 C CA . LEU A 1 334 ? 27.641 8.132 -32.032 1.00 76.94 334 LEU A CA 1
ATOM 2604 C C . LEU A 1 334 ? 27.681 9.631 -31.706 1.00 76.94 334 LEU A C 1
ATOM 2606 O O . LEU A 1 334 ? 28.609 10.316 -32.132 1.00 76.94 334 LEU A O 1
ATOM 2610 N N . GLU A 1 335 ? 26.722 10.139 -30.932 1.00 74.19 335 GLU A N 1
ATOM 2611 C CA . GLU A 1 335 ? 26.706 11.542 -30.496 1.00 74.19 335 GLU A CA 1
ATOM 2612 C C . GLU A 1 335 ? 27.890 11.887 -29.589 1.00 74.19 335 GLU A C 1
ATOM 2614 O O . GLU A 1 335 ? 28.555 12.898 -29.814 1.00 74.19 335 GLU A O 1
ATOM 2619 N N . ARG A 1 336 ? 28.217 11.023 -28.618 1.00 72.12 336 ARG A N 1
ATOM 2620 C CA . ARG A 1 336 ? 29.396 11.213 -27.758 1.00 72.12 336 ARG A CA 1
ATOM 2621 C C . ARG A 1 336 ? 30.701 11.214 -28.547 1.00 72.12 336 ARG A C 1
ATOM 2623 O O . ARG A 1 336 ? 31.536 12.080 -28.309 1.00 72.12 336 ARG A O 1
ATOM 2630 N N . ASN A 1 337 ? 30.852 10.305 -29.510 1.00 75.19 337 ASN A N 1
ATOM 2631 C CA . ASN A 1 337 ? 32.043 10.247 -30.358 1.00 75.19 337 ASN A CA 1
ATOM 2632 C C . ASN A 1 337 ? 32.176 11.506 -31.229 1.00 75.19 337 ASN A C 1
ATOM 2634 O O . ASN A 1 337 ? 33.268 12.054 -31.348 1.00 75.19 337 ASN A O 1
ATOM 2638 N N . LYS A 1 338 ? 31.065 12.013 -31.786 1.00 73.50 338 LYS A N 1
ATOM 2639 C CA . LYS A 1 338 ? 31.056 13.286 -32.524 1.00 73.50 338 LYS A CA 1
ATOM 2640 C C . LYS A 1 338 ? 31.467 14.459 -31.630 1.00 73.50 338 LYS A C 1
ATOM 2642 O O . LYS A 1 338 ? 32.308 15.252 -32.042 1.00 73.50 338 LYS A O 1
ATOM 2647 N N . LEU A 1 339 ? 30.935 14.548 -30.407 1.00 68.75 339 LEU A N 1
ATOM 2648 C CA . LEU A 1 339 ? 31.295 15.614 -29.464 1.00 68.75 339 LEU A CA 1
ATOM 2649 C C . LEU A 1 339 ? 32.772 15.559 -29.043 1.00 68.75 339 LEU A C 1
ATOM 2651 O O . LEU A 1 339 ? 33.435 16.590 -29.045 1.00 68.75 339 LEU A O 1
ATOM 2655 N N . SER A 1 340 ? 33.296 14.372 -28.719 1.00 66.06 340 SER A N 1
ATOM 2656 C CA . SER A 1 340 ? 34.714 14.182 -28.362 1.00 66.06 340 SER A CA 1
ATOM 2657 C C . SER A 1 340 ? 35.637 14.550 -29.531 1.00 66.06 340 SER A C 1
ATOM 2659 O O . SER A 1 340 ? 36.588 15.306 -29.334 1.00 66.06 340 SER A O 1
ATOM 2661 N N . SER A 1 341 ? 35.286 14.156 -30.764 1.00 69.56 341 SER A N 1
ATOM 2662 C CA . SER A 1 341 ? 36.044 14.541 -31.964 1.00 69.56 341 SER A CA 1
ATOM 2663 C C . SER A 1 341 ? 36.025 16.052 -32.241 1.00 69.56 341 SER A C 1
ATOM 2665 O O . SER A 1 341 ? 37.020 16.603 -32.702 1.00 69.56 341 SER A O 1
ATOM 2667 N N . ALA A 1 342 ? 34.926 16.743 -31.917 1.00 65.19 342 ALA A N 1
ATOM 2668 C CA . ALA A 1 342 ? 34.805 18.194 -32.071 1.00 65.19 342 ALA A CA 1
ATOM 2669 C C . ALA A 1 342 ? 35.549 18.986 -30.977 1.00 65.19 342 ALA A C 1
ATOM 2671 O O . ALA A 1 342 ? 35.896 20.144 -31.195 1.00 65.19 342 ALA A O 1
ATOM 2672 N N . LEU A 1 343 ? 35.791 18.372 -29.813 1.00 64.62 343 LEU A N 1
ATOM 2673 C CA . LEU A 1 343 ? 36.469 18.984 -28.664 1.00 64.62 343 LEU A CA 1
ATOM 2674 C C . LEU A 1 343 ? 37.966 18.634 -28.575 1.00 64.62 343 LEU A C 1
ATOM 2676 O O . LEU A 1 343 ? 38.654 19.178 -27.716 1.00 64.62 343 LEU A O 1
ATOM 2680 N N . GLY A 1 344 ? 38.481 17.766 -29.454 1.00 48.47 344 GLY A N 1
ATOM 2681 C CA . GLY A 1 344 ? 39.910 17.434 -29.535 1.00 48.47 344 GLY A CA 1
ATOM 2682 C C . GLY A 1 344 ? 40.456 16.648 -28.337 1.00 48.47 344 GLY A C 1
ATOM 2683 O O . GLY A 1 344 ? 41.652 16.712 -28.065 1.00 48.47 344 GLY A O 1
ATOM 2684 N N . VAL A 1 345 ? 39.591 15.938 -27.610 1.00 54.62 345 VAL A N 1
ATOM 2685 C CA . VAL A 1 345 ? 39.971 15.082 -26.478 1.00 54.62 345 VAL A CA 1
ATOM 2686 C C . VAL A 1 345 ? 39.789 13.631 -26.924 1.00 54.62 345 VAL A C 1
ATOM 2688 O O . VAL A 1 345 ? 38.649 13.160 -26.987 1.00 54.62 345 VAL A O 1
ATOM 2691 N N . GLU A 1 346 ? 40.894 12.981 -27.311 1.00 41.81 346 GLU A N 1
ATOM 2692 C CA . GLU A 1 346 ? 40.968 11.524 -27.547 1.00 41.81 346 GLU A CA 1
ATOM 2693 C C . GLU A 1 346 ? 40.886 10.726 -26.241 1.00 41.81 346 GLU A C 1
ATOM 2695 O O . GLU A 1 346 ? 41.493 11.162 -25.232 1.00 41.81 346 GLU A O 1
#

pLDDT: mean 74.59, std 17.29, range [32.22, 97.62]

Foldseek 3Di:
DDDDDDDDDDDPPPDDDDPDPDDQDDVSVVVVVCVLVVCQAPDFDWDWDKDAAPDDDPDPPDDDRIDIDTDTDDHHDDDACPVVLVVLLVVVVVCVVVVFQKAKEKEWLLLLVLCVVVLADDADVVLVVVVVVPRDPVSHVVRPVAQPDKAQLVVNLVVLCVDPSSVPDPSSVVLSVSSVVSCVSCVVSVNSVRYMYGSNDDPDNQFAHTMWIFMGTDQDPVDNVVHDDGTPDIDHHGAACLSVQVVLCSVCVVLVHHDDDDNTRRDDPVVRVVVCQPPQKDKADDPVLVVVQWIFIDGDDHDDPVVRVPDSGDIDHVVCVNVVVVVSVVVVVVVVVVVCVVVVHD

Secondary structure (DSSP, 8-state):
------PPP---------SS-PPP-THHHHHHHHHHHHHHHH-EEEEEEEEE-----SSTTT--SEEEEEEEEE-S--STTHHHHHHHHHHHHHHHHTT--EEEEEEEHHHHHHHHHTT----TTHHHHHHHTT--HHHHHHHHHHHT-EE-HHHHHHHHHH-HHHHH-HHHHHHHHHHHHHHHHHHHTT-GGGEEEETT----TTT--SEEEEEEEPP-TT-GGG-----SEEEE----THHHHHHHHHHHHHTT-------SSS--HHHHHHHTTT--EEEE--HHHHHTTEEEEEE--SS-TTGGGT---EEEEGGGHHHHHHHHHHHHHHHHHHHHHHHT--

InterPro domains:
  IPR004516 Histidine-tRNA ligase/ATP phosphoribosyltransferase regulatory subunit [PIRSF001549] (14-308)
  IPR041715 Class II Histidinyl-tRNA synthetase (HisRS)-like catalytic core domain [PF13393] (50-244)
  IPR045864 Class II Aminoacyl-tRNA synthetase/Biotinyl protein ligase (BPL) and lipoyl protein ligase (LPL) [G3DSA:3.30.930.10] (40-252)
  IPR045864 Class II Aminoacyl-tRNA synthetase/Biotinyl protein ligase (BPL) and lipoyl protein ligase (LPL) [SSF55681] (44-242)

Organism: NCBI:txid113614

Radius of gyration: 25.97 Å; chains: 1; bounding box: 63×90×68 Å

=== Feature glossary ===
A reading guide for the features in this record.

Start from the sequence.

  · This is the polypeptide sequence — one letter per residue, N-terminus first. Length ranges from a few dozen residues for small domains to over a thousand for large multi-domain proteins.

Fold it, and you get atomic coordinates and the backbone conformation that goes with them.

  · Structure coordinates are given as an mmCIF _atom_site loop: one row per atom with element, residue name, chain id, sequence number, and x/y/z position in Å. Only the four main-chain atoms per residue are included here; side chains are omitted to keep the record compact.

  · Backbone dihedral angles. Every residue except chain termini has a φ (preceding-C → N → Cα → C) and a ψ (N → Cα → C → next-N). They are reported in degrees following the IUPAC sign convention. Secondary structure is essentially a statement about which (φ, ψ) basin each residue occupies.

  · The SS8 string is DSSP's per-residue secondary-structure call. α-helix (H) means an i→i+4 H-bond ladder; β-strand (E) means the residue participates in a β-sheet; 3₁₀ (G) and π (I) are tighter and wider helices; T/S are turns/bends; '-' is loop.

  · SS3 is a coarse helix/strand/coil call (letters a/b/c) made by the P-SEA algorithm from inter-Cα distances and dihedrals. It is less detailed than DSSP but needs only Cα positions.

Summarize the fold with a handful of shape descriptors and a per-residue structural alphabet.

  · Radius of gyration (Rg) is the root-mean-square distance of Cα atoms from their centroid — a single number for overall size and compactness. A globular domain of N residues has Rg ≈ 2.2·N^0.38 Å; an extended or disordered chain has a much larger Rg. The Cα contact count is the number of residue pairs whose Cα atoms are within 8 Å and are more than four positions apart in sequence — a standard proxy for tertiary packing density. The bounding box is the smallest axis-aligned box enclosing all Cα atoms.

  · The Foldseek 3Di string encodes local tertiary geometry as a 20-letter alphabet — one character per residue — derived from the relative positions of nearby Cα atoms. Unlike the amino-acid sequence, 3Di is a direct function of the 3D structure, so two proteins with the same fold have similar 3Di strings even at low sequence identity.

  · Solvent-accessible surface area (SASA) is the area in Å² traced out by the centre of a 1.4 Å probe sphere (a water molecule) rolled over the protein's van der Waals surface (Shrake–Rupley / Lee–Richards construction). Buried residues have near-zero SASA; fully exposed residues can exceed 200 Å². The total SASA scales roughly with the number of surface residues.

Ask how reliable the model is.

  · pLDDT (predicted Local Distance Difference Test) is AlphaFold's per-residue confidence score, ranging from 0 to 100. Values above 90 indicate high confidence (typically well-packed cores); 70–90 is confident; 50–70 low confidence; below 50 usually means the region is disordered or the prediction is unreliable there. AlphaFold stores pLDDT in the mmCIF B-factor column.

  · B-factor (Debye–Waller factor) reflects atomic displacement in the crystal lattice. It is an experimental observable (units Å²), not a prediction; low values mean the atom is pinned down, high values mean it moves or is heterogeneous across the crystal.

  · Predicted Aligned Error (PAE) is an AlphaFold confidence matrix: entry (i, j) is the expected error in the position of residue j, in ångströms, when the prediction is superimposed on the true structure at residue i. Low PAE within a block of residues means that block is internally rigid and well-predicted; high PAE between two blocks means their relative placement is uncertain even if each block individually is confident.

Place it in context: what it resembles, what it is annotated as, and how it looks.

  · Nearest PDB neighbors are the top structural matches found by Foldseek when searching this structure against the entire Protein Data Bank. Each hit reports a TM-score (0 to 1; >0.5 almost always implies the same fold) and an E-value. These are *s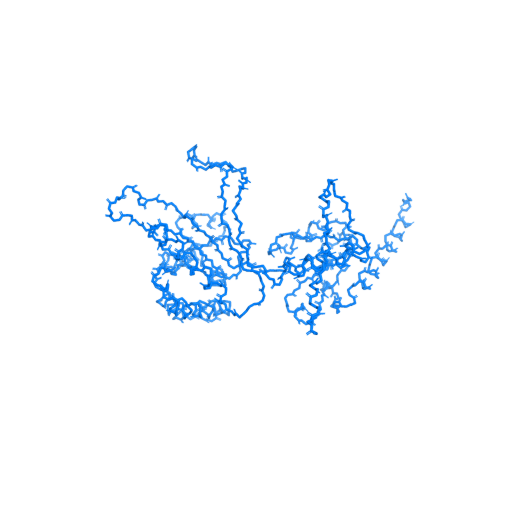tructural* homologs — they may share no detectable sequence similarity.

  · Functional annotations link the protein to curated databases. InterPro entries identify conserved domains and families by matching the sequence against member-database signatures (Pfam, PROSITE, CDD, …). Gene Ontology (GO) terms describe molecular function, biological process, and cellular component in a controlled vocabulary. CATH places the structure in a hierarchical fold classification (Class/Architecture/Topology/Homologous-superfamily). The organism is the source species.

  · Three diagnostic plots accompany the record. The Cα contact map visualizes the tertiary structure as a 2D adjacency matrix (8 Å cutoff, sequence-local contacts suppressed). The Ramachandran plot shows the distribution of backbone (φ, ψ) torsions, with points in the α and β basins reflecting secondary structure content. The PAE plot shows AlphaFold's inter-residue confidence as a color matrix.

  · Six rendered views show the 3D structure from the faces of a cube — i.e. along ±x, ±y, ±z. Rendering representation is drawn randomly per protein from cartoon (secondary-structure ribbons), sticks (backbone bonds), or molecular surface; coloring is either N→C rainbow (blue at the N-terminus through red at the C-terminus) or one color per chain.